Protein AF-A0A6I1ZR14-F1 (afdb_monomer_lite)

Foldseek 3Di:
DQDPVNVVVCVVPDDDDDPVCCVPVPPVVVVVVVCVVVVDDQDPVCNPDPPVVVVCVVVVVQVVPDDAQDWAWDDPLIDTQDDDDPPDPPDHAAAWFPQQAEDQDLVVQLQRLLVRLLPPSHSAYAHYAHQDDPPHGQDAPDPSLLVSQLSRLVSNLNSNVNNVRNGGGHDNQRSNHPDPNSSVSNVVSHD

Radius of gyration: 20.96 Å; chains: 1; bounding box: 53×38×51 Å

pLDDT: mean 89.04, std 10.94, range [54.59, 98.31]

Secondary structure (DSSP, 8-state):
---HHHHHHHHHHSPP--HHHIIIIIIHHHHHHHHHHTT----TT-SS---HHHHHHHHHHHHTTSPPS-EES-GGG-EE-----TT--SPPP-EES-TT-EES-HHHHHHHHHHHHT-TT-SEEPPPEE-EETTEEP-TTSHHHHHHHHHHHHHHHHHHHHTT-TTPPB-S--TT--SHHHHHHHHTTT-

Structure (mmCIF, N/CA/C/O backbone):
data_AF-A0A6I1ZR14-F1
#
_entry.id   AF-A0A6I1ZR14-F1
#
loop_
_atom_site.group_PDB
_atom_site.id
_atom_site.type_symbol
_atom_site.label_atom_id
_atom_site.label_alt_id
_atom_site.label_comp_id
_atom_site.label_asym_id
_atom_site.label_entity_id
_atom_site.label_seq_id
_atom_site.pdbx_PDB_ins_code
_atom_site.Cartn_x
_atom_site.Cartn_y
_atom_site.Cartn_z
_atom_site.occupancy
_atom_site.B_iso_or_equiv
_atom_site.auth_seq_id
_atom_site.auth_comp_id
_atom_site.auth_asym_id
_atom_site.auth_atom_id
_atom_site.pdbx_PDB_model_num
ATOM 1 N N . MET A 1 1 ? -11.755 -22.051 -5.948 1.00 65.88 1 MET A N 1
ATOM 2 C CA . MET A 1 1 ? -10.748 -21.010 -5.643 1.00 65.88 1 MET A CA 1
ATOM 3 C C . MET A 1 1 ? -9.538 -21.248 -6.536 1.00 65.88 1 MET A C 1
ATOM 5 O O . MET A 1 1 ? -9.056 -22.373 -6.575 1.00 65.88 1 MET A O 1
ATOM 9 N N . ILE A 1 2 ? -9.105 -20.252 -7.312 1.00 83.19 2 ILE A N 1
ATOM 10 C CA . ILE A 1 2 ? -7.905 -20.363 -8.157 1.00 83.19 2 ILE A CA 1
ATOM 11 C C . ILE A 1 2 ? -6.682 -20.176 -7.250 1.00 83.19 2 ILE A C 1
ATOM 13 O O . ILE A 1 2 ? -6.638 -19.216 -6.487 1.00 83.19 2 ILE A O 1
ATOM 17 N N . SER A 1 3 ? -5.719 -21.099 -7.296 1.00 91.06 3 SER A N 1
ATOM 18 C CA . SER A 1 3 ? -4.490 -21.001 -6.496 1.00 91.06 3 SER A CA 1
ATOM 19 C C . SER A 1 3 ? -3.414 -20.171 -7.205 1.00 91.06 3 SER A C 1
ATOM 21 O O . SER A 1 3 ? -3.451 -20.032 -8.428 1.00 91.06 3 SER A O 1
ATOM 23 N N . PHE A 1 4 ? -2.416 -19.684 -6.458 1.00 89.62 4 PHE A N 1
ATOM 24 C CA . PHE A 1 4 ? -1.238 -19.019 -7.031 1.00 89.62 4 PHE A CA 1
ATOM 25 C C . PHE A 1 4 ? -0.571 -19.872 -8.123 1.00 89.62 4 PHE A C 1
ATOM 27 O O . PHE A 1 4 ? -0.321 -19.383 -9.221 1.00 89.62 4 PHE A O 1
ATOM 34 N N . TRP A 1 5 ? -0.365 -21.165 -7.861 1.00 94.50 5 TRP A N 1
ATOM 35 C CA . TRP A 1 5 ? 0.264 -22.082 -8.816 1.00 94.50 5 TRP A CA 1
ATOM 36 C C . TRP A 1 5 ? -0.562 -22.262 -10.084 1.00 94.50 5 TRP A C 1
ATOM 38 O O . TRP A 1 5 ? -0.014 -22.240 -11.178 1.00 94.50 5 TRP A O 1
ATOM 48 N N . THR A 1 6 ? -1.887 -22.318 -9.953 1.00 95.19 6 THR A N 1
ATOM 49 C CA . THR A 1 6 ? -2.788 -22.355 -11.110 1.00 95.19 6 THR A CA 1
ATOM 50 C C . THR A 1 6 ? -2.670 -21.091 -11.965 1.00 95.19 6 THR A C 1
ATOM 52 O O . THR A 1 6 ? -2.763 -21.171 -13.187 1.00 95.19 6 THR A O 1
ATOM 55 N N . VAL A 1 7 ? -2.467 -19.917 -11.355 1.00 94.06 7 VAL A N 1
ATOM 56 C CA . VAL A 1 7 ? -2.213 -18.676 -12.107 1.00 94.06 7 VAL A CA 1
ATOM 57 C C . VAL A 1 7 ? -0.875 -18.758 -12.842 1.00 94.06 7 VAL A C 1
ATOM 59 O O . VAL A 1 7 ? -0.831 -18.439 -14.027 1.00 94.06 7 VAL A O 1
ATOM 62 N N . VAL A 1 8 ? 0.187 -19.231 -12.181 1.00 95.50 8 VAL A N 1
ATOM 63 C CA . VAL A 1 8 ? 1.516 -19.401 -12.798 1.00 95.50 8 VAL A CA 1
ATOM 64 C C . VAL A 1 8 ? 1.457 -20.362 -13.987 1.00 95.50 8 VAL A C 1
ATOM 66 O O . VAL A 1 8 ? 1.922 -20.018 -15.069 1.00 95.50 8 VAL A O 1
ATOM 69 N N . GLU A 1 9 ? 0.834 -21.530 -13.829 1.00 96.12 9 GLU A N 1
ATOM 70 C CA . GLU A 1 9 ? 0.663 -22.511 -14.910 1.00 96.12 9 GLU A CA 1
ATOM 71 C C . GLU A 1 9 ? -0.064 -21.906 -16.116 1.00 96.12 9 GLU A C 1
ATOM 73 O O . GLU A 1 9 ? 0.386 -22.040 -17.253 1.00 96.12 9 GLU A O 1
ATOM 78 N N . ARG A 1 10 ? -1.164 -21.183 -15.874 1.00 95.31 10 ARG A N 1
ATOM 79 C CA . ARG A 1 10 ? -1.927 -20.516 -16.938 1.00 95.31 10 ARG A CA 1
ATOM 80 C C . ARG A 1 10 ? -1.141 -19.399 -17.612 1.00 95.31 10 ARG A C 1
ATOM 82 O O . ARG A 1 10 ? -1.280 -19.227 -18.815 1.00 95.31 10 ARG A O 1
ATOM 89 N N . ALA A 1 11 ? -0.330 -18.654 -16.864 1.00 93.38 11 ALA A N 1
ATOM 90 C CA . ALA A 1 11 ? 0.523 -17.612 -17.426 1.00 93.38 11 ALA A CA 1
ATOM 91 C C . ALA A 1 11 ? 1.620 -18.200 -18.331 1.00 93.38 11 ALA A C 1
ATOM 93 O O . ALA A 1 11 ? 1.958 -17.597 -19.344 1.00 93.38 11 ALA A O 1
ATOM 94 N N . LEU A 1 12 ? 2.142 -19.385 -17.997 1.00 94.88 12 LEU A N 1
ATOM 95 C CA . LEU A 1 12 ? 3.182 -20.062 -18.779 1.00 94.88 12 LEU A CA 1
ATOM 96 C C . LEU A 1 12 ? 2.650 -20.765 -20.037 1.00 94.88 12 LEU A C 1
ATOM 98 O O . LEU A 1 12 ? 3.368 -20.845 -21.029 1.00 94.88 12 LEU A O 1
ATOM 102 N N . ALA A 1 13 ? 1.422 -21.291 -20.000 1.00 96.00 13 ALA A N 1
ATOM 103 C CA . ALA A 1 13 ? 0.816 -22.039 -21.111 1.00 96.00 13 ALA A CA 1
ATOM 104 C C . ALA A 1 13 ? -0.238 -21.243 -21.906 1.00 96.00 13 ALA A C 1
ATOM 106 O O . ALA A 1 13 ? -0.819 -21.762 -22.861 1.00 96.00 13 ALA A O 1
ATOM 107 N N . GLY A 1 14 ? -0.529 -20.010 -21.490 1.00 92.69 14 GLY A N 1
ATOM 108 C CA . GLY A 1 14 ? -1.551 -19.169 -22.099 1.00 92.69 14 GLY A CA 1
ATOM 109 C C . GLY A 1 14 ? -1.174 -18.670 -23.499 1.00 92.69 14 GLY A C 1
ATOM 110 O O . GLY A 1 14 ? -0.005 -18.713 -23.890 1.00 92.69 14 GLY A O 1
ATOM 111 N N . PRO A 1 15 ? -2.154 -18.166 -24.269 1.00 93.94 15 PRO A N 1
ATOM 112 C CA . PRO A 1 15 ? -1.882 -17.521 -25.546 1.00 93.94 15 PRO A CA 1
ATOM 113 C C . PRO A 1 15 ? -0.914 -16.348 -25.369 1.00 93.94 15 PRO A C 1
ATOM 115 O O . PRO A 1 15 ? -1.120 -15.492 -24.507 1.00 93.94 15 PRO A O 1
ATOM 118 N N . ILE A 1 16 ? 0.123 -16.296 -26.205 1.00 93.56 16 ILE A N 1
ATOM 119 C CA . ILE A 1 16 ? 1.049 -15.163 -26.232 1.00 93.56 16 ILE A CA 1
ATOM 120 C C . ILE A 1 16 ? 0.295 -13.943 -26.764 1.00 93.56 16 ILE A C 1
ATOM 122 O O . ILE A 1 16 ? -0.330 -14.005 -27.822 1.00 93.56 16 ILE A O 1
ATOM 126 N N . CYS A 1 17 ? 0.372 -12.839 -26.031 1.00 92.94 17 CYS A N 1
ATOM 127 C CA . CYS A 1 17 ? -0.243 -11.569 -26.384 1.00 92.94 17 CYS A CA 1
ATOM 128 C C . CYS A 1 17 ? 0.702 -10.443 -25.962 1.00 92.94 17 CYS A C 1
ATOM 130 O O . CYS A 1 17 ? 1.283 -10.510 -24.875 1.00 92.94 17 CYS A O 1
ATOM 132 N N . THR A 1 18 ? 0.892 -9.431 -26.809 1.00 95.31 18 THR A N 1
ATOM 133 C CA . THR A 1 18 ? 1.631 -8.235 -26.389 1.00 95.31 18 THR A CA 1
ATOM 134 C C . THR A 1 18 ? 0.744 -7.369 -25.497 1.00 95.31 18 THR A C 1
ATOM 136 O O . THR A 1 18 ? -0.479 -7.456 -25.558 1.00 95.31 18 THR A O 1
ATOM 139 N N . GLU A 1 19 ? 1.343 -6.511 -24.671 1.00 92.88 19 GLU A N 1
ATOM 140 C CA . GLU A 1 19 ? 0.585 -5.570 -23.834 1.00 92.88 19 GLU A CA 1
ATOM 141 C C . GLU A 1 19 ? -0.356 -4.699 -24.678 1.00 92.88 19 GLU A C 1
ATOM 143 O O . GLU A 1 19 ? -1.540 -4.580 -24.374 1.00 92.88 19 GLU A O 1
ATOM 148 N N . ARG A 1 20 ? 0.140 -4.185 -25.810 1.00 94.56 20 ARG A N 1
ATOM 149 C CA . ARG A 1 20 ? -0.646 -3.373 -26.742 1.00 94.56 20 ARG A CA 1
ATOM 150 C C . ARG A 1 20 ? -1.834 -4.139 -27.327 1.00 94.56 20 ARG A C 1
ATOM 152 O O . ARG A 1 20 ? -2.932 -3.589 -27.369 1.00 94.56 20 ARG A O 1
ATOM 159 N N . ASP A 1 21 ? -1.619 -5.368 -27.793 1.00 94.31 21 ASP A N 1
ATOM 160 C CA . ASP A 1 21 ? -2.692 -6.176 -28.391 1.00 94.31 21 ASP A CA 1
ATOM 161 C C . ASP A 1 21 ? -3.716 -6.567 -27.318 1.00 94.31 21 ASP A C 1
ATOM 163 O O . ASP A 1 21 ? -4.926 -6.522 -27.543 1.00 94.31 21 ASP A O 1
ATOM 167 N N . PHE A 1 22 ? -3.248 -6.872 -26.103 1.00 93.25 22 PHE A N 1
ATOM 168 C CA . PHE A 1 22 ? -4.129 -7.132 -24.974 1.00 93.25 22 PHE A CA 1
ATOM 169 C C . PHE A 1 22 ? -5.011 -5.920 -24.682 1.00 93.25 22 PHE A C 1
ATOM 171 O O . PHE A 1 22 ? -6.224 -6.069 -24.561 1.00 93.25 22 PHE A O 1
ATOM 178 N N . GLU A 1 23 ? -4.440 -4.722 -24.603 1.00 90.94 23 GLU A N 1
ATOM 179 C CA . GLU A 1 23 ? -5.200 -3.504 -24.341 1.00 90.94 23 GLU A CA 1
ATOM 180 C C . GLU A 1 23 ? -6.202 -3.196 -25.457 1.00 90.94 23 GLU A C 1
ATOM 182 O O . GLU A 1 23 ? -7.393 -3.014 -25.191 1.00 90.94 23 GLU A O 1
ATOM 187 N N . LEU A 1 24 ? -5.732 -3.134 -26.703 1.00 94.38 24 LEU A N 1
ATOM 188 C CA . LEU A 1 24 ? -6.512 -2.606 -27.821 1.00 94.38 24 LEU A CA 1
ATOM 189 C C . LEU A 1 24 ? -7.492 -3.616 -28.414 1.00 94.38 24 LEU A C 1
ATOM 191 O O . LEU A 1 24 ? -8.598 -3.217 -28.784 1.00 94.38 24 LEU A O 1
ATOM 195 N N . ASP A 1 25 ? -7.121 -4.895 -28.473 1.00 93.44 25 ASP A N 1
ATOM 196 C CA . ASP A 1 25 ? -7.894 -5.912 -29.192 1.00 93.44 25 ASP A CA 1
ATOM 197 C C . ASP A 1 25 ? -8.702 -6.809 -28.249 1.00 93.44 25 ASP A C 1
ATOM 199 O O . ASP A 1 25 ? -9.754 -7.329 -28.632 1.00 93.44 25 ASP A O 1
ATOM 203 N N . ILE A 1 26 ? -8.257 -6.965 -26.996 1.00 90.88 26 ILE A N 1
ATOM 204 C CA . ILE A 1 26 ? -8.925 -7.824 -26.010 1.00 90.88 26 ILE A CA 1
ATOM 205 C C . ILE A 1 26 ? -9.669 -6.984 -24.969 1.00 90.88 26 ILE A C 1
ATOM 207 O O . ILE A 1 26 ? -10.891 -7.081 -24.850 1.00 90.88 26 ILE A O 1
ATOM 211 N N . PHE A 1 27 ? -8.960 -6.161 -24.202 1.00 89.81 27 PHE A N 1
ATOM 212 C CA . PHE A 1 27 ? -9.500 -5.472 -23.036 1.00 89.81 27 PHE A CA 1
ATOM 213 C C . PHE A 1 27 ? -10.494 -4.374 -23.423 1.00 89.81 27 PHE A C 1
ATOM 215 O O . PHE A 1 27 ? -11.656 -4.445 -23.023 1.00 89.81 27 PHE A O 1
ATOM 222 N N . VAL A 1 28 ? -10.086 -3.392 -24.237 1.00 91.44 28 VAL A N 1
ATOM 223 C CA . VAL A 1 28 ? -10.940 -2.255 -24.623 1.00 91.44 28 VAL A CA 1
ATOM 224 C C . VAL A 1 28 ? -12.223 -2.702 -25.340 1.00 91.44 28 VAL A C 1
ATOM 226 O O . VAL A 1 28 ? -13.297 -2.217 -24.966 1.00 91.44 28 VAL A O 1
ATOM 229 N N . PRO A 1 29 ? -12.200 -3.623 -26.324 1.00 93.38 29 PRO A N 1
ATOM 230 C CA . PRO A 1 29 ? -13.418 -4.061 -26.999 1.00 93.38 29 PRO A CA 1
ATOM 231 C C . PRO A 1 29 ? -14.353 -4.836 -26.071 1.00 93.38 29 PRO A C 1
ATOM 233 O O . PRO A 1 29 ? -15.564 -4.623 -26.120 1.00 93.38 29 PRO A O 1
ATOM 236 N N . ASN A 1 30 ? -13.820 -5.698 -25.198 1.00 87.94 30 ASN A N 1
ATOM 237 C CA . ASN A 1 30 ? -14.638 -6.419 -24.223 1.00 87.94 30 ASN A CA 1
ATOM 238 C C . ASN A 1 30 ? -15.236 -5.471 -23.177 1.00 87.94 30 ASN A C 1
ATOM 240 O O . ASN A 1 30 ? -16.417 -5.599 -22.858 1.00 87.94 30 ASN A O 1
ATOM 244 N N . LEU A 1 31 ? -14.474 -4.477 -22.714 1.00 82.62 31 LEU A N 1
ATOM 245 C CA . LEU A 1 31 ? -14.972 -3.436 -21.819 1.00 82.62 31 LEU A CA 1
ATOM 246 C C . LEU A 1 31 ? -16.103 -2.636 -22.477 1.00 82.62 31 LEU A C 1
ATOM 248 O O . LEU A 1 31 ? -17.161 -2.488 -21.874 1.00 82.62 31 LEU A O 1
ATOM 252 N N . ARG A 1 32 ? -15.936 -2.188 -23.731 1.00 87.06 32 ARG A N 1
ATOM 253 C CA . ARG A 1 32 ? -16.991 -1.484 -24.488 1.00 87.06 32 ARG A CA 1
ATOM 254 C C . ARG A 1 32 ? -18.248 -2.336 -24.652 1.00 87.06 32 ARG A C 1
ATOM 256 O O . ARG A 1 32 ? -19.340 -1.840 -24.397 1.00 87.06 32 ARG A O 1
ATOM 263 N N . LYS A 1 33 ? -18.097 -3.620 -25.000 1.00 86.19 33 LYS A N 1
ATOM 264 C CA . LYS A 1 33 ? -19.220 -4.570 -25.082 1.00 86.19 33 LYS A CA 1
ATOM 265 C C . LYS A 1 33 ? -19.938 -4.718 -23.742 1.00 86.19 33 LYS A C 1
ATOM 267 O O . LYS A 1 33 ? -21.159 -4.795 -23.731 1.00 86.19 33 LYS A O 1
ATOM 272 N N . MET A 1 34 ? -19.213 -4.766 -22.621 1.00 77.12 34 MET A N 1
ATOM 273 C CA . MET A 1 34 ? -19.824 -4.821 -21.287 1.00 77.12 34 MET A CA 1
ATOM 274 C C . MET A 1 34 ? -20.550 -3.518 -20.941 1.00 77.12 34 MET A C 1
ATOM 276 O O . MET A 1 34 ? -21.692 -3.574 -20.495 1.00 77.12 34 MET A O 1
ATOM 280 N N . VAL A 1 35 ? -19.935 -2.360 -21.199 1.00 78.31 35 VAL A N 1
ATOM 281 C CA . VAL A 1 35 ? -20.549 -1.038 -20.987 1.00 78.31 35 VAL A CA 1
ATOM 282 C C . VAL A 1 35 ? -21.847 -0.899 -21.783 1.00 78.31 35 VAL A C 1
ATOM 284 O O . VAL A 1 35 ? -22.857 -0.493 -21.218 1.00 78.31 35 VAL A O 1
ATOM 287 N N . GLU A 1 36 ? -21.853 -1.290 -23.061 1.00 84.38 36 GLU A N 1
ATOM 288 C CA . GLU A 1 36 ? -23.048 -1.262 -23.911 1.00 84.38 36 GLU A CA 1
ATOM 289 C C . GLU A 1 36 ? -24.105 -2.272 -23.448 1.00 84.38 36 GLU A C 1
ATOM 291 O O . GLU A 1 36 ? -25.256 -1.897 -23.236 1.00 84.38 36 GLU A O 1
ATOM 296 N N . LYS A 1 37 ? -23.711 -3.535 -23.217 1.00 78.94 37 LYS A N 1
ATOM 297 C CA . LYS A 1 37 ? -24.610 -4.614 -22.773 1.00 78.94 37 LYS A CA 1
ATOM 298 C C . LYS A 1 37 ? -25.359 -4.256 -21.488 1.00 78.94 37 LYS A C 1
ATOM 300 O O . LYS A 1 37 ? -26.528 -4.605 -21.361 1.00 78.94 37 LYS A O 1
ATOM 305 N N . TYR A 1 38 ? -24.685 -3.610 -20.538 1.00 73.50 38 TYR A N 1
ATOM 306 C CA . TYR A 1 38 ? -25.270 -3.222 -19.253 1.00 73.50 38 TYR A CA 1
ATOM 307 C C . TYR A 1 38 ? -25.740 -1.761 -19.213 1.00 73.50 38 TYR A C 1
ATOM 309 O O . TYR A 1 38 ? -26.164 -1.299 -18.159 1.00 73.50 38 TYR A O 1
ATOM 317 N N . GLY A 1 39 ? -25.670 -1.026 -20.330 1.00 77.94 39 GLY A N 1
ATOM 318 C CA . GLY A 1 39 ? -26.134 0.360 -20.416 1.00 77.94 39 GLY A CA 1
ATOM 319 C C . GLY A 1 39 ? -25.419 1.338 -19.474 1.00 77.94 39 GLY A C 1
ATOM 320 O O . GLY A 1 39 ? -26.010 2.349 -19.101 1.00 77.94 39 GLY A O 1
ATOM 321 N N . ILE A 1 40 ? -24.169 1.058 -19.084 1.00 74.38 40 ILE A N 1
ATOM 322 C CA . ILE A 1 40 ? -23.427 1.842 -18.084 1.00 74.38 40 ILE A CA 1
ATOM 323 C C . ILE A 1 40 ? -23.129 3.238 -18.648 1.00 74.38 40 ILE A C 1
ATOM 325 O O . ILE A 1 40 ? -22.424 3.380 -19.649 1.00 74.38 40 ILE A O 1
ATOM 329 N N . LYS A 1 41 ? -23.636 4.285 -17.989 1.00 80.50 41 LYS A N 1
ATOM 330 C CA . LYS A 1 41 ? -23.378 5.690 -18.333 1.00 80.50 41 LYS A CA 1
ATOM 331 C C . LYS A 1 41 ? -22.994 6.467 -17.082 1.00 80.50 41 LYS A C 1
ATOM 333 O O . LYS A 1 41 ? -23.673 6.376 -16.067 1.00 80.50 41 LYS A O 1
ATOM 338 N N . TYR A 1 42 ? -21.911 7.233 -17.171 1.00 78.88 42 TYR A N 1
ATOM 339 C CA . TYR A 1 42 ? -21.525 8.144 -16.100 1.00 78.88 42 TYR A CA 1
ATOM 340 C C . TYR A 1 42 ? -22.448 9.365 -16.097 1.00 78.88 42 TYR A C 1
ATOM 342 O O . TYR A 1 42 ? -22.560 10.051 -17.115 1.00 78.88 42 TYR A O 1
ATOM 350 N N . ASP A 1 43 ? -23.079 9.630 -14.956 1.00 82.44 43 ASP A N 1
ATOM 351 C CA . ASP A 1 43 ? -23.839 10.849 -14.704 1.00 82.44 43 ASP A CA 1
ATOM 352 C C . ASP A 1 43 ? -23.036 11.763 -13.758 1.00 82.44 43 ASP A C 1
ATOM 354 O O . ASP A 1 43 ? -22.902 11.456 -12.572 1.00 82.44 43 ASP A O 1
ATOM 358 N N . PRO A 1 44 ? -22.489 12.892 -14.240 1.00 82.56 44 PRO A N 1
ATOM 359 C CA . PRO A 1 44 ? -21.737 13.816 -13.396 1.00 82.56 44 PRO A CA 1
ATOM 360 C C . PRO A 1 44 ? -22.603 14.521 -12.341 1.00 82.56 44 PRO A C 1
ATOM 362 O O . PRO A 1 44 ? -22.050 15.049 -11.377 1.00 82.56 44 PRO A O 1
ATOM 365 N N . GLN A 1 45 ? -23.932 14.548 -12.500 1.00 86.44 45 GLN A N 1
ATOM 366 C CA . GLN A 1 45 ? -24.849 15.078 -11.484 1.00 86.44 45 GLN A CA 1
ATOM 367 C C . GLN A 1 45 ? -25.138 14.054 -10.382 1.00 86.44 45 GLN A C 1
ATOM 369 O O . GLN A 1 45 ? -25.525 14.442 -9.282 1.00 86.44 45 GLN A O 1
ATOM 374 N N . ASN A 1 46 ? -24.896 12.769 -10.656 1.00 79.69 46 ASN A N 1
ATOM 375 C CA . ASN A 1 46 ? -25.069 11.673 -9.714 1.00 79.69 46 ASN A CA 1
ATOM 376 C C . ASN A 1 46 ? -23.812 10.779 -9.653 1.00 79.69 46 ASN A C 1
ATOM 378 O O . ASN A 1 46 ? -23.822 9.641 -10.130 1.00 79.69 46 ASN A O 1
ATOM 382 N N . PRO A 1 47 ? -22.700 11.275 -9.074 1.00 75.12 47 PRO A N 1
ATOM 383 C CA . PRO A 1 47 ? -21.424 10.558 -9.059 1.00 75.12 47 PRO A CA 1
ATOM 384 C C . PRO A 1 47 ? -21.445 9.266 -8.225 1.00 75.12 47 PRO A C 1
ATOM 386 O O . PRO A 1 47 ? -20.542 8.444 -8.372 1.00 75.12 47 PRO A O 1
ATOM 389 N N . VAL A 1 48 ? -22.454 9.085 -7.366 1.00 71.19 48 VAL A N 1
ATOM 390 C CA . VAL A 1 48 ? -22.710 7.855 -6.604 1.00 71.19 48 VAL A CA 1
ATOM 391 C C . VAL A 1 48 ? -24.123 7.373 -6.960 1.00 71.19 48 VAL A C 1
ATOM 393 O O . VAL A 1 48 ? -25.075 7.750 -6.279 1.00 71.19 48 VAL A O 1
ATOM 396 N N . PRO A 1 49 ? -24.286 6.586 -8.043 1.00 68.19 49 PRO A N 1
ATOM 397 C CA . PRO A 1 49 ? -25.600 6.148 -8.498 1.00 68.19 49 PRO A CA 1
ATOM 398 C C . PRO A 1 49 ? -26.314 5.302 -7.439 1.00 68.19 49 PRO A C 1
ATOM 400 O O . PRO A 1 49 ? -25.732 4.361 -6.907 1.00 68.19 49 PRO A O 1
ATOM 403 N N . SER A 1 50 ? -27.585 5.606 -7.182 1.00 68.75 50 SER A N 1
ATOM 404 C CA . SER A 1 50 ? -28.492 4.849 -6.308 1.00 68.75 50 SER A CA 1
ATOM 405 C C . SER A 1 50 ? -29.346 3.846 -7.106 1.00 68.75 50 SER A C 1
ATOM 407 O O . SER A 1 50 ? -30.540 3.709 -6.854 1.00 68.75 50 SER A O 1
ATOM 409 N N . ASP A 1 51 ? -28.779 3.254 -8.162 1.00 71.31 51 ASP A N 1
ATOM 410 C CA . ASP A 1 51 ? -29.446 2.218 -8.965 1.00 71.31 51 ASP A CA 1
ATOM 411 C C . ASP A 1 51 ? -29.159 0.854 -8.329 1.00 71.31 51 ASP A C 1
ATOM 413 O O . ASP A 1 51 ? -28.099 0.256 -8.556 1.00 71.31 51 ASP A O 1
ATOM 417 N N . ASP A 1 52 ? -30.094 0.411 -7.489 1.00 68.62 52 ASP A N 1
ATOM 418 C CA . ASP A 1 52 ? -29.969 -0.788 -6.658 1.00 68.62 52 ASP A CA 1
ATOM 419 C C . ASP A 1 52 ? -29.710 -2.052 -7.500 1.00 68.62 52 ASP A C 1
ATOM 421 O O . ASP A 1 52 ? -28.858 -2.863 -7.144 1.00 68.62 52 ASP A O 1
ATOM 425 N N . ASP A 1 53 ? -30.310 -2.175 -8.691 1.00 70.88 53 ASP A N 1
ATOM 426 C CA . ASP A 1 53 ? -30.137 -3.345 -9.565 1.00 70.88 53 ASP A CA 1
ATOM 427 C C . ASP A 1 53 ? -28.709 -3.450 -10.141 1.00 70.88 53 ASP A C 1
ATOM 429 O O . ASP A 1 53 ? -28.191 -4.548 -10.386 1.00 70.88 53 ASP A O 1
ATOM 433 N N . LEU A 1 54 ? -28.057 -2.316 -10.427 1.00 65.06 54 LEU A N 1
ATOM 434 C CA . LEU A 1 54 ? -26.664 -2.284 -10.887 1.00 65.06 54 LEU A CA 1
ATOM 435 C C . LEU A 1 54 ? -25.693 -2.508 -9.723 1.00 65.06 54 LEU A C 1
ATOM 437 O O . LEU A 1 54 ? -24.707 -3.235 -9.887 1.00 65.06 54 LEU A O 1
ATOM 441 N N . ALA A 1 55 ? -25.980 -1.901 -8.571 1.00 66.88 55 ALA A N 1
ATOM 442 C CA . ALA A 1 55 ? -25.196 -2.062 -7.356 1.00 66.88 55 ALA A CA 1
ATOM 443 C C . ALA A 1 55 ? -25.191 -3.526 -6.897 1.00 66.88 55 ALA A C 1
ATOM 445 O O . ALA A 1 55 ? -24.111 -4.075 -6.684 1.00 66.88 55 ALA A O 1
ATOM 446 N N . ASP A 1 56 ? -26.352 -4.185 -6.870 1.00 68.94 56 ASP A N 1
ATOM 447 C CA . ASP A 1 56 ? -26.504 -5.574 -6.436 1.00 68.94 56 ASP A CA 1
ATOM 448 C C . ASP A 1 56 ? -25.721 -6.548 -7.323 1.00 68.94 56 ASP A C 1
ATOM 450 O O . ASP A 1 56 ? -24.969 -7.377 -6.815 1.00 68.94 56 ASP A O 1
ATOM 454 N N . ARG A 1 57 ? -25.772 -6.401 -8.656 1.00 65.69 57 ARG A N 1
ATOM 455 C CA . ARG A 1 57 ? -25.007 -7.277 -9.570 1.00 65.69 57 ARG A CA 1
ATOM 456 C C . ARG A 1 57 ? -23.491 -7.130 -9.425 1.00 65.69 57 ARG A C 1
ATOM 458 O O . ARG A 1 57 ? -22.761 -8.114 -9.548 1.00 65.69 57 ARG A O 1
ATOM 465 N N . VAL A 1 58 ? -23.000 -5.909 -9.209 1.00 64.69 58 VAL A N 1
ATOM 466 C CA . VAL A 1 58 ? -21.566 -5.651 -8.984 1.00 64.69 58 VAL A CA 1
ATOM 467 C C . VAL A 1 58 ? -21.145 -6.146 -7.596 1.00 64.69 58 VAL A C 1
ATOM 469 O O . VAL A 1 58 ? -20.046 -6.677 -7.423 1.00 64.69 58 VAL A O 1
ATOM 472 N N . TRP A 1 59 ? -22.033 -6.005 -6.617 1.00 65.75 59 TRP A N 1
ATOM 473 C CA . TRP A 1 59 ? -21.820 -6.349 -5.221 1.00 65.75 59 TRP A CA 1
ATOM 474 C C . TRP A 1 59 ? -21.852 -7.855 -4.949 1.00 65.75 59 TRP A C 1
ATOM 476 O O . TRP A 1 59 ? -20.938 -8.352 -4.295 1.00 65.75 59 TRP A O 1
ATOM 486 N N . GLU A 1 60 ? -22.821 -8.604 -5.482 1.00 62.62 60 GLU A N 1
ATOM 487 C CA . GLU A 1 60 ? -22.893 -10.068 -5.349 1.00 62.62 60 GLU A CA 1
ATOM 488 C C . GLU A 1 60 ? -21.623 -10.741 -5.891 1.00 62.62 60 GLU A C 1
ATOM 490 O O . GLU A 1 60 ? -21.022 -11.579 -5.213 1.00 62.62 60 GLU A O 1
ATOM 495 N N . ALA A 1 61 ? -21.135 -10.287 -7.051 1.00 57.44 61 ALA A N 1
ATOM 496 C CA . ALA A 1 61 ? -19.887 -10.766 -7.646 1.00 57.44 61 ALA A CA 1
ATOM 497 C C . ALA A 1 61 ? -18.652 -10.487 -6.761 1.00 57.44 61 ALA A C 1
ATOM 499 O O . ALA A 1 61 ? -17.714 -11.289 -6.709 1.00 57.44 61 ALA A O 1
ATOM 500 N N . GLY A 1 62 ? -18.642 -9.358 -6.043 1.00 57.00 62 GLY A N 1
ATOM 501 C CA . GLY A 1 62 ? -17.578 -9.002 -5.101 1.00 57.00 62 GLY A CA 1
ATOM 502 C C . GLY A 1 62 ? -17.676 -9.732 -3.755 1.00 57.00 62 GLY A C 1
ATOM 503 O O . GLY A 1 62 ? -16.658 -10.124 -3.184 1.00 57.00 62 GLY A O 1
ATOM 504 N N . MET A 1 63 ? -18.891 -9.952 -3.248 1.00 57.88 63 MET A N 1
ATOM 505 C CA . MET A 1 63 ? -19.155 -10.561 -1.941 1.00 57.88 63 MET A CA 1
ATOM 506 C C . MET A 1 63 ? -18.908 -12.068 -1.905 1.00 57.88 63 MET A C 1
ATOM 508 O O . MET A 1 63 ? -18.438 -12.567 -0.884 1.00 57.88 63 MET A O 1
ATOM 512 N N . GLU A 1 64 ? -19.183 -12.794 -2.991 1.00 56.31 64 GLU A N 1
ATOM 513 C CA . GLU A 1 64 ? -18.944 -14.245 -3.050 1.00 56.31 64 GLU A CA 1
ATOM 514 C C . GLU A 1 64 ? -17.453 -14.594 -2.863 1.00 56.31 64 GLU A C 1
ATOM 516 O O . GLU A 1 64 ? -17.104 -15.681 -2.400 1.00 56.31 64 GLU A O 1
ATOM 521 N N . SER A 1 65 ? -16.554 -13.654 -3.175 1.00 54.59 65 SER A N 1
ATOM 522 C CA . SER A 1 65 ? -15.104 -13.876 -3.178 1.00 54.59 65 SER A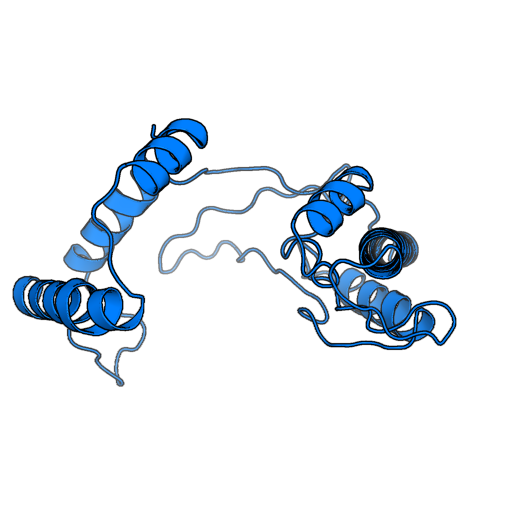 CA 1
ATOM 523 C C . SER A 1 65 ? -14.312 -13.034 -2.164 1.00 54.59 65 SER A C 1
ATOM 525 O O . SER A 1 65 ? -13.137 -13.325 -1.918 1.00 54.59 65 SER A O 1
ATOM 527 N N . GLY A 1 66 ? -14.925 -12.013 -1.554 1.00 58.62 66 GLY A N 1
ATOM 528 C CA . GLY A 1 66 ? -14.244 -11.041 -0.698 1.00 58.62 66 GLY A CA 1
ATOM 529 C C . GLY A 1 66 ? -14.049 -11.503 0.758 1.00 58.62 66 GLY A C 1
ATOM 530 O O . GLY A 1 66 ? -14.987 -11.989 1.388 1.00 58.62 66 GLY A O 1
ATOM 531 N N . PRO A 1 67 ? -12.861 -11.319 1.367 1.00 61.41 67 PRO A N 1
ATOM 532 C CA . PRO A 1 67 ? -12.671 -11.585 2.791 1.00 61.41 67 PRO A CA 1
ATOM 533 C C . PRO A 1 67 ? -13.448 -10.569 3.650 1.00 61.41 67 PRO A C 1
ATOM 535 O O . PRO A 1 67 ? -13.158 -9.377 3.619 1.00 61.41 67 PRO A O 1
ATOM 538 N N . CYS A 1 68 ? -14.403 -11.030 4.464 1.00 60.09 68 CYS A N 1
ATOM 539 C CA . CYS A 1 68 ? -15.155 -10.179 5.399 1.00 60.09 68 CYS A CA 1
ATOM 540 C C . CYS A 1 68 ? -14.635 -10.283 6.844 1.00 60.09 68 CYS A C 1
ATOM 542 O O . CYS A 1 68 ? -14.217 -11.354 7.286 1.00 60.09 68 CYS A O 1
ATOM 544 N N . GLY A 1 69 ? -14.706 -9.177 7.596 1.00 66.44 69 GLY A N 1
ATOM 545 C CA . GLY A 1 69 ? -14.536 -9.168 9.058 1.00 66.44 69 GLY A CA 1
ATOM 546 C C . GLY A 1 69 ? -13.130 -9.509 9.557 1.00 66.44 69 GLY A C 1
ATOM 547 O O . GLY A 1 69 ? -12.977 -10.042 10.656 1.00 66.44 69 GLY A O 1
ATOM 548 N N . ARG A 1 70 ? -12.092 -9.246 8.756 1.00 80.38 70 ARG A N 1
ATOM 549 C CA . ARG A 1 70 ? -10.707 -9.494 9.169 1.00 80.38 70 ARG A CA 1
ATOM 550 C C . ARG A 1 70 ? -10.268 -8.463 10.208 1.00 80.38 70 ARG A C 1
ATOM 552 O O . ARG A 1 70 ? -10.541 -7.269 10.073 1.00 80.38 70 ARG A O 1
ATOM 559 N N . VAL A 1 71 ? -9.596 -8.955 11.245 1.00 89.81 71 VAL A N 1
ATOM 560 C CA . VAL A 1 71 ? -8.908 -8.128 12.237 1.00 89.81 71 VAL A CA 1
ATOM 561 C C . VAL A 1 71 ? -7.554 -7.747 11.659 1.00 89.81 71 VAL A C 1
ATOM 563 O O . VAL A 1 71 ? -6.800 -8.618 11.230 1.00 89.81 71 VAL A O 1
ATOM 566 N N . PHE A 1 72 ? -7.262 -6.455 11.660 1.00 92.19 72 PHE A N 1
ATOM 567 C CA . PHE A 1 72 ? -5.965 -5.903 11.306 1.00 92.19 72 PHE A CA 1
ATOM 568 C C . PHE A 1 72 ? -5.324 -5.284 12.544 1.00 92.19 72 PHE A C 1
ATOM 570 O O . PHE A 1 72 ? -6.015 -4.698 13.378 1.00 92.19 72 PHE A O 1
ATOM 577 N N . GLY A 1 73 ? -4.001 -5.388 12.636 1.00 93.19 73 GLY A N 1
ATOM 578 C CA . GLY A 1 73 ? -3.228 -4.889 13.768 1.00 93.19 73 GLY A CA 1
ATOM 579 C C . GLY A 1 73 ? -3.224 -5.844 14.958 1.00 93.19 73 GLY A C 1
ATOM 580 O O . GLY A 1 73 ? -3.764 -6.948 14.910 1.00 93.19 73 GLY A O 1
ATOM 581 N N . GLU A 1 74 ? -2.596 -5.400 16.039 1.00 94.50 74 GLU A N 1
ATOM 582 C CA . GLU A 1 74 ? -2.300 -6.216 17.212 1.00 94.50 74 GLU A CA 1
ATOM 583 C C . GLU A 1 74 ? -2.612 -5.482 18.519 1.00 94.50 74 GLU A C 1
ATOM 585 O O . GLU A 1 74 ? -2.588 -4.250 18.612 1.00 94.50 74 GLU A O 1
ATOM 590 N N . GLY A 1 75 ? -2.885 -6.257 19.571 1.00 95.31 75 GLY A N 1
ATOM 591 C CA . GLY A 1 75 ? -3.109 -5.733 20.916 1.00 95.31 75 GLY A CA 1
ATOM 592 C C . GLY A 1 75 ? -4.207 -4.667 20.961 1.00 95.31 75 GLY A C 1
ATOM 593 O O . GLY A 1 75 ? -5.282 -4.831 20.388 1.00 95.31 75 GLY A O 1
ATOM 594 N N . LYS A 1 76 ? -3.936 -3.552 21.648 1.00 94.81 76 LYS A N 1
ATOM 595 C CA . LYS A 1 76 ? -4.899 -2.445 21.799 1.00 94.81 76 LYS A CA 1
ATOM 596 C C . LYS A 1 76 ? -5.222 -1.716 20.487 1.00 94.81 76 LYS A C 1
ATOM 598 O O . LYS A 1 76 ? -6.241 -1.025 20.406 1.00 94.81 76 LYS A O 1
ATOM 603 N N . ASP A 1 77 ? -4.350 -1.856 19.491 1.00 96.25 77 ASP A N 1
ATOM 604 C CA . ASP A 1 77 ? -4.450 -1.191 18.195 1.00 96.25 77 ASP A CA 1
ATOM 605 C C . ASP A 1 77 ? -5.181 -2.062 17.157 1.00 96.25 77 ASP A C 1
ATOM 607 O O . ASP A 1 77 ? -5.508 -1.571 16.081 1.00 96.25 77 ASP A O 1
ATOM 611 N N . ALA A 1 78 ? -5.489 -3.324 17.486 1.00 94.69 78 ALA A N 1
ATOM 612 C CA . ALA A 1 78 ? -6.235 -4.220 16.613 1.00 94.69 78 ALA A CA 1
ATOM 613 C C . ALA A 1 78 ? -7.671 -3.724 16.377 1.00 94.69 78 ALA A C 1
ATOM 615 O O . ALA A 1 78 ? -8.377 -3.328 17.315 1.00 94.69 78 ALA A O 1
ATOM 616 N N . ARG A 1 79 ? -8.123 -3.761 15.122 1.00 91.31 79 ARG A N 1
ATOM 617 C CA . ARG A 1 79 ? -9.461 -3.323 14.699 1.00 91.31 79 ARG A CA 1
ATOM 618 C C . ARG A 1 79 ? -10.011 -4.233 13.605 1.00 91.31 79 ARG A C 1
ATOM 620 O O . ARG A 1 79 ? -9.268 -4.761 12.784 1.00 91.31 79 ARG A O 1
ATOM 627 N N . VAL A 1 80 ? -11.328 -4.417 13.596 1.00 90.31 80 VAL A N 1
ATOM 628 C CA . VAL A 1 80 ? -12.032 -5.114 12.512 1.00 90.31 80 VAL A CA 1
ATOM 629 C C . VAL A 1 80 ? -12.287 -4.110 11.399 1.00 90.31 80 VAL A C 1
ATOM 631 O O . VAL A 1 80 ? -12.857 -3.054 11.663 1.00 90.31 80 VAL A O 1
ATOM 634 N N . MET A 1 81 ? -11.905 -4.438 10.166 1.00 88.56 81 MET A N 1
ATOM 635 C CA . MET A 1 81 ? -12.313 -3.632 9.015 1.00 88.56 81 MET A CA 1
ATOM 636 C C . MET A 1 81 ? -13.831 -3.794 8.811 1.00 88.56 81 MET A C 1
ATOM 638 O O . MET 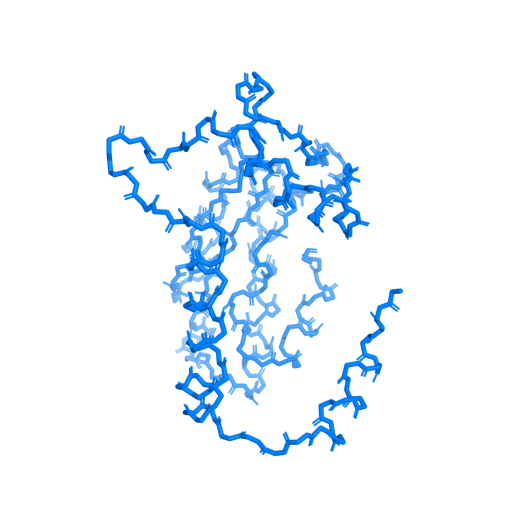A 1 81 ? -14.280 -4.918 8.548 1.00 88.56 81 MET A O 1
ATOM 642 N N . PRO A 1 82 ? -14.636 -2.725 8.975 1.00 85.38 82 PRO A N 1
ATOM 643 C CA . PRO A 1 82 ? -16.084 -2.848 8.959 1.00 85.38 82 PRO A CA 1
ATOM 644 C C . PRO A 1 82 ? -16.581 -3.129 7.542 1.00 85.38 82 PRO A C 1
ATOM 646 O O . PRO A 1 82 ? -16.126 -2.525 6.568 1.00 85.38 82 PRO A O 1
ATOM 649 N N . LYS A 1 83 ? -17.568 -4.020 7.433 1.00 81.94 83 LYS A N 1
ATOM 650 C CA . LYS A 1 83 ? -18.433 -4.061 6.254 1.00 81.94 83 LYS A CA 1
ATOM 651 C C . LYS A 1 83 ? -19.311 -2.813 6.298 1.00 81.94 83 LYS A C 1
ATOM 653 O O . LYS A 1 83 ? -19.853 -2.507 7.353 1.00 81.94 83 LYS A O 1
ATOM 658 N N . ARG A 1 84 ? -19.453 -2.131 5.165 1.00 81.56 84 ARG A N 1
ATOM 659 C CA . ARG A 1 84 ? -20.364 -0.996 5.005 1.00 81.56 84 ARG A CA 1
ATOM 660 C C . ARG A 1 84 ? -21.207 -1.191 3.756 1.00 81.56 84 ARG A C 1
ATOM 662 O O . ARG A 1 84 ? -20.763 -1.840 2.810 1.00 81.56 84 ARG A O 1
ATOM 669 N N . VAL A 1 85 ? -22.399 -0.622 3.775 1.00 76.31 85 VAL A N 1
ATOM 670 C CA . VAL A 1 85 ? -23.297 -0.485 2.621 1.00 76.31 85 VAL A CA 1
ATOM 671 C C . VAL A 1 85 ? -23.561 1.007 2.372 1.00 76.31 85 VAL A C 1
ATOM 673 O O . VAL A 1 85 ? -23.183 1.827 3.219 1.00 76.31 85 VAL A O 1
ATOM 676 N N . PRO A 1 86 ? -24.133 1.409 1.222 1.00 78.19 86 PRO A N 1
ATOM 677 C CA . PRO A 1 86 ? -24.585 2.786 1.039 1.00 78.19 86 PRO A CA 1
ATOM 678 C C . PRO A 1 86 ? -25.433 3.256 2.230 1.00 78.19 86 PRO A C 1
ATOM 680 O O . PRO A 1 86 ? -26.179 2.472 2.809 1.00 78.19 86 PRO A O 1
ATOM 683 N N . GLU A 1 87 ? -25.255 4.516 2.631 1.00 82.44 87 GLU A N 1
ATOM 684 C CA . GLU A 1 87 ? -25.938 5.152 3.777 1.00 82.44 87 GLU A CA 1
ATOM 685 C C . GLU A 1 87 ? -25.624 4.577 5.177 1.00 82.44 87 GLU A C 1
ATOM 687 O O . GLU A 1 87 ? -26.110 5.098 6.181 1.00 82.44 87 GLU A O 1
ATOM 692 N N . ASP A 1 88 ? -24.746 3.573 5.284 1.00 85.38 88 ASP A N 1
ATOM 693 C CA . ASP A 1 88 ? -24.301 3.032 6.571 1.00 85.38 88 ASP A CA 1
ATOM 694 C C . ASP A 1 88 ? -23.572 4.100 7.409 1.00 85.38 88 ASP A C 1
ATOM 696 O O . ASP A 1 88 ? -22.592 4.721 6.967 1.00 85.38 88 ASP A O 1
ATOM 700 N N . THR A 1 89 ? -24.044 4.278 8.645 1.00 92.44 89 THR A N 1
ATOM 701 C CA . THR A 1 89 ? -23.540 5.254 9.621 1.00 92.44 89 THR A CA 1
ATOM 702 C C . THR A 1 89 ? -22.301 4.774 10.376 1.00 92.44 89 THR A C 1
ATOM 704 O O . THR A 1 89 ? -21.664 5.567 11.073 1.00 92.44 89 THR A O 1
ATOM 707 N N . THR A 1 90 ? -21.915 3.504 10.218 1.00 89.62 90 THR A N 1
ATOM 708 C CA . THR A 1 90 ? -20.651 2.963 10.727 1.00 89.62 90 THR A CA 1
ATOM 709 C C . THR A 1 90 ? -19.483 3.746 10.117 1.00 89.62 90 THR A C 1
ATOM 711 O O . THR A 1 90 ? -19.402 3.837 8.886 1.00 89.62 90 THR A O 1
ATOM 714 N N . PRO A 1 91 ? -18.555 4.300 10.923 1.00 90.50 91 PRO A N 1
ATOM 715 C CA . PRO A 1 91 ? -17.382 4.990 10.395 1.00 90.50 91 PRO A CA 1
ATOM 716 C C . PRO A 1 91 ? -16.555 4.094 9.453 1.00 90.50 91 PRO A C 1
ATOM 718 O O . PRO A 1 91 ? -16.421 2.894 9.712 1.00 90.50 91 PRO A O 1
ATOM 721 N N . PRO A 1 92 ? -16.004 4.638 8.350 1.00 90.56 92 PRO A N 1
ATOM 722 C CA . PRO A 1 92 ? -15.127 3.877 7.469 1.00 90.56 92 PRO A CA 1
ATOM 723 C C . PRO A 1 92 ? -13.795 3.563 8.153 1.00 90.56 92 PRO A C 1
ATOM 725 O O . PRO A 1 92 ? -13.366 4.281 9.051 1.00 90.56 92 PRO A O 1
ATOM 728 N N . TRP A 1 93 ? -13.114 2.528 7.659 1.00 92.00 93 TRP A N 1
ATOM 729 C CA . TRP A 1 93 ? -11.712 2.302 7.994 1.00 92.00 93 TRP A CA 1
ATOM 730 C C . TRP A 1 93 ? -10.850 3.459 7.476 1.00 92.00 93 TRP A C 1
ATOM 732 O O . TRP A 1 93 ? -10.812 3.721 6.270 1.00 92.00 93 TRP A O 1
ATOM 742 N N . CYS A 1 94 ? -10.124 4.115 8.374 1.00 94.25 94 CYS A N 1
ATOM 743 C CA . CYS A 1 94 ? -9.277 5.255 8.055 1.00 94.25 94 CYS A CA 1
ATOM 744 C C . CYS A 1 94 ? -7.802 4.846 7.966 1.00 94.25 94 CYS A C 1
ATOM 746 O O . CYS A 1 94 ? -7.070 4.811 8.959 1.00 94.25 94 CYS A O 1
ATOM 748 N N . SER A 1 95 ? -7.343 4.585 6.743 1.00 93.75 95 SER A N 1
ATOM 749 C CA . SER A 1 95 ? -5.922 4.425 6.424 1.00 93.75 95 SER A CA 1
ATOM 750 C C . SER A 1 95 ? -5.249 5.798 6.360 1.00 93.75 95 SER A C 1
ATOM 752 O O . SER A 1 95 ? -5.537 6.581 5.458 1.00 93.75 95 SER A O 1
ATOM 754 N N . VAL A 1 96 ? -4.360 6.103 7.306 1.00 94.19 96 VAL A N 1
ATOM 755 C CA . VAL A 1 96 ? -3.693 7.412 7.409 1.00 94.19 96 VAL A CA 1
ATOM 756 C C . VAL A 1 96 ? -2.199 7.286 7.168 1.00 94.19 96 VAL A C 1
ATOM 758 O O . VAL A 1 96 ? -1.595 6.269 7.479 1.00 94.19 96 VAL A O 1
ATOM 761 N N . GLY A 1 97 ? -1.556 8.327 6.655 1.00 92.69 97 GLY A N 1
ATOM 762 C CA . GLY A 1 97 ? -0.107 8.334 6.506 1.00 92.69 97 GLY A CA 1
ATOM 763 C C . GLY A 1 97 ? 0.362 9.063 5.256 1.00 92.69 97 GLY A C 1
ATOM 764 O O . GLY A 1 97 ? -0.440 9.462 4.411 1.00 92.69 97 GLY A O 1
ATOM 765 N N . PRO A 1 98 ? 1.683 9.195 5.093 1.00 91.00 98 PRO A N 1
ATOM 766 C CA . PRO A 1 98 ? 2.284 9.885 3.959 1.00 91.00 98 PRO A CA 1
ATOM 767 C C . PRO A 1 98 ? 2.142 9.146 2.616 1.00 91.00 98 PRO A C 1
ATOM 769 O O . PRO A 1 98 ? 2.726 9.603 1.642 1.00 91.00 98 PRO A O 1
ATOM 772 N N . THR A 1 99 ? 1.393 8.037 2.532 1.00 90.56 99 THR A N 1
ATOM 773 C CA . THR A 1 99 ? 0.958 7.391 1.276 1.00 90.56 99 THR A CA 1
ATOM 774 C C . THR A 1 99 ? 2.073 7.292 0.225 1.00 90.56 99 THR A C 1
ATOM 776 O O . THR A 1 99 ? 2.030 7.940 -0.817 1.00 90.56 99 THR A O 1
ATOM 779 N N . SER A 1 100 ? 3.122 6.521 0.525 1.00 92.81 100 SER A N 1
ATOM 780 C CA . SER A 1 100 ? 4.264 6.293 -0.376 1.00 92.81 100 SER A CA 1
ATOM 781 C C . SER A 1 100 ? 5.091 7.536 -0.738 1.00 92.81 100 SER A C 1
ATOM 783 O O . SER A 1 100 ? 5.963 7.437 -1.601 1.00 92.81 100 SER A O 1
ATOM 785 N N . SER A 1 101 ? 4.871 8.691 -0.095 1.00 94.81 101 SER A N 1
ATOM 786 C CA . SER A 1 101 ? 5.647 9.908 -0.370 1.00 94.81 101 SER A CA 1
ATOM 787 C C . SER A 1 101 ? 7.151 9.638 -0.230 1.00 94.81 101 SER A C 1
ATOM 789 O O . SER A 1 101 ? 7.557 9.013 0.756 1.00 94.81 101 SER A O 1
ATOM 791 N N . PRO A 1 102 ? 7.979 10.092 -1.187 1.00 96.38 102 PRO A N 1
ATOM 792 C CA . PRO A 1 102 ? 9.414 9.842 -1.177 1.00 96.38 102 PRO A CA 1
ATOM 793 C C . PRO A 1 102 ? 10.113 10.684 -0.107 1.00 96.38 102 PRO A C 1
ATOM 795 O O . PRO A 1 102 ? 9.984 11.907 -0.085 1.00 96.38 102 PRO A O 1
ATOM 798 N N . LEU A 1 103 ? 10.892 10.038 0.758 1.00 96.00 103 LEU A N 1
ATOM 799 C CA . LEU A 1 103 ? 11.638 10.667 1.844 1.00 96.00 103 LEU A CA 1
ATOM 800 C C . LEU A 1 103 ? 13.093 10.196 1.834 1.00 96.00 103 LEU A C 1
ATOM 802 O O . LEU A 1 103 ? 13.370 9.005 1.933 1.00 96.00 103 LEU A O 1
ATOM 806 N N . SER A 1 104 ? 14.031 11.139 1.794 1.00 94.25 104 SER A N 1
ATOM 807 C CA . SER A 1 104 ? 15.475 10.864 1.887 1.00 94.25 104 SER A CA 1
ATOM 808 C C . SER A 1 104 ? 16.015 10.890 3.323 1.00 94.25 104 SER A C 1
ATOM 810 O O . SER A 1 104 ? 17.160 10.523 3.571 1.00 94.25 104 SER A O 1
ATOM 812 N N . SER A 1 105 ? 15.202 11.331 4.287 1.00 95.75 105 SER A N 1
ATOM 813 C CA . SER A 1 105 ? 15.589 11.487 5.691 1.00 95.75 105 SER A CA 1
ATOM 814 C C . SER A 1 105 ? 14.825 10.512 6.575 1.00 95.75 105 SER A C 1
ATOM 816 O O . SER A 1 105 ? 13.601 10.598 6.686 1.00 95.75 105 SER A O 1
ATOM 818 N N . GLU A 1 106 ? 15.553 9.638 7.273 1.00 96.44 106 GLU A N 1
ATOM 819 C CA . GLU A 1 106 ? 14.975 8.721 8.263 1.00 96.44 106 GLU A CA 1
ATOM 820 C C . GLU A 1 106 ? 14.304 9.477 9.422 1.00 96.44 106 GLU A C 1
ATOM 822 O O . GLU A 1 106 ? 13.280 9.043 9.946 1.00 96.44 106 GLU A O 1
ATOM 827 N N . LEU A 1 107 ? 14.832 10.651 9.791 1.00 96.00 107 LEU A N 1
ATOM 828 C CA . LEU A 1 107 ? 14.230 11.496 10.823 1.00 96.00 107 LEU A CA 1
ATOM 829 C C . LEU A 1 107 ? 12.843 11.985 10.392 1.00 96.00 107 LEU A C 1
ATOM 831 O O . LEU A 1 107 ? 11.884 11.877 11.157 1.00 96.00 107 LEU A O 1
ATOM 835 N N . TYR A 1 108 ? 12.721 12.504 9.167 1.00 96.56 108 TYR A N 1
ATOM 836 C CA . TYR A 1 108 ? 11.422 12.933 8.644 1.00 96.56 108 TYR A CA 1
ATOM 837 C C . TYR A 1 108 ? 10.488 11.752 8.409 1.00 96.56 108 TYR A C 1
ATOM 839 O O . TYR A 1 108 ? 9.298 11.876 8.683 1.00 96.56 108 TYR A O 1
ATOM 847 N N . TYR A 1 109 ? 11.021 10.601 8.000 1.00 97.56 109 TYR A N 1
ATOM 848 C CA . TYR A 1 109 ? 10.266 9.359 7.879 1.00 97.56 109 TYR A CA 1
ATOM 849 C C . TYR A 1 109 ? 9.577 8.996 9.199 1.00 97.56 109 TYR A C 1
ATOM 851 O O . TYR A 1 109 ? 8.351 8.886 9.252 1.00 97.56 109 TYR A O 1
ATOM 859 N N . VAL A 1 110 ? 10.344 8.869 10.286 1.00 98.00 110 VAL A N 1
ATOM 860 C CA . VAL A 1 110 ? 9.807 8.495 11.605 1.00 98.00 110 VAL A CA 1
ATOM 861 C C . VAL A 1 110 ? 8.832 9.549 12.124 1.00 98.00 110 VAL A C 1
ATOM 863 O O . VAL A 1 110 ? 7.778 9.198 12.653 1.00 98.00 110 VAL A O 1
ATOM 866 N N . ASN A 1 111 ? 9.150 10.836 11.957 1.00 97.88 111 ASN A N 1
ATOM 867 C CA . ASN A 1 111 ? 8.297 11.922 12.437 1.00 97.88 111 ASN A CA 1
ATOM 868 C C . ASN A 1 111 ? 6.963 11.993 11.684 1.00 97.88 111 ASN A C 1
ATOM 870 O O . ASN A 1 111 ? 5.930 12.203 12.316 1.00 97.88 111 ASN A O 1
ATOM 874 N N . LEU A 1 112 ? 6.963 11.778 10.364 1.00 97.44 112 LEU A N 1
ATOM 875 C CA . LEU A 1 112 ? 5.734 11.731 9.574 1.00 97.44 112 LEU A CA 1
ATOM 876 C C . LEU A 1 112 ? 4.882 10.524 9.952 1.00 97.44 112 LEU A C 1
ATOM 878 O O . LEU A 1 112 ? 3.681 10.684 10.155 1.00 97.44 112 LEU A O 1
ATOM 882 N N . VAL A 1 113 ? 5.481 9.340 10.106 1.00 97.94 113 VAL A N 1
ATOM 883 C CA . VAL A 1 113 ? 4.740 8.159 10.569 1.00 97.94 113 VAL A CA 1
ATOM 884 C C . VAL A 1 113 ? 4.135 8.405 11.950 1.00 97.94 113 VAL A C 1
ATOM 886 O O . VAL A 1 113 ? 2.942 8.183 12.135 1.00 97.94 113 VAL A O 1
ATOM 889 N N . LYS A 1 114 ? 4.926 8.920 12.900 1.00 98.06 114 LYS A N 1
ATOM 890 C CA . LYS A 1 114 ? 4.456 9.256 14.250 1.00 98.06 114 LYS A CA 1
ATOM 891 C C . LYS A 1 114 ? 3.268 10.218 14.202 1.00 98.06 114 LYS A C 1
ATOM 893 O O . LYS A 1 114 ? 2.241 9.922 14.799 1.00 98.06 114 LYS A O 1
ATOM 898 N N . ALA A 1 115 ? 3.391 11.328 13.475 1.00 97.25 115 ALA A N 1
ATOM 899 C CA . ALA A 1 115 ? 2.349 12.350 13.407 1.00 97.25 115 ALA A CA 1
ATOM 900 C C . ALA A 1 115 ? 1.013 11.795 12.882 1.00 97.25 115 ALA A C 1
ATOM 902 O O . ALA A 1 115 ? -0.045 12.141 13.398 1.00 97.25 115 ALA A O 1
ATOM 903 N N . HIS A 1 116 ? 1.053 10.901 11.890 1.00 97.44 116 HIS A N 1
ATOM 904 C CA . HIS A 1 116 ? -0.158 10.259 11.378 1.00 97.44 116 HIS A CA 1
ATOM 905 C C . HIS A 1 116 ? -0.694 9.180 12.325 1.00 97.44 116 HIS A C 1
ATOM 907 O O . HIS A 1 116 ? -1.904 9.067 12.480 1.00 97.44 116 HIS A O 1
ATOM 913 N N . ALA A 1 117 ? 0.176 8.419 12.993 1.00 97.38 117 ALA A N 1
ATOM 914 C CA . ALA A 1 117 ? -0.242 7.428 13.983 1.00 97.38 117 ALA A CA 1
ATOM 915 C C . ALA A 1 117 ? -0.893 8.074 15.224 1.00 97.38 117 ALA A C 1
ATOM 917 O O . ALA A 1 117 ? -1.818 7.505 15.801 1.00 97.38 117 ALA A O 1
ATOM 918 N N . GLU A 1 118 ? -0.464 9.281 15.608 1.00 97.19 118 GLU A N 1
ATOM 919 C CA . GLU A 1 118 ? -1.075 10.073 16.688 1.00 97.19 118 GLU A CA 1
ATOM 920 C C . GLU A 1 118 ? -2.485 10.582 16.348 1.00 97.19 118 GLU A C 1
ATOM 922 O O . GLU A 1 118 ? -3.206 11.004 17.252 1.00 97.19 118 GLU A O 1
ATOM 927 N N . ASN A 1 119 ? -2.913 10.517 15.080 1.00 96.06 119 ASN A N 1
ATOM 928 C CA . ASN A 1 119 ? -4.280 10.860 14.706 1.00 96.06 119 ASN A CA 1
ATOM 929 C C . ASN A 1 119 ? -5.263 9.843 15.326 1.00 96.06 119 ASN A C 1
ATOM 931 O O . ASN A 1 119 ? -5.234 8.664 14.951 1.00 96.06 119 ASN A O 1
ATOM 935 N N . PRO A 1 120 ? -6.171 10.273 16.225 1.00 93.19 120 PRO A N 1
ATOM 936 C CA . PRO A 1 120 ? -7.104 9.369 16.894 1.00 93.19 120 PRO A CA 1
ATOM 937 C C . PRO A 1 120 ? -8.126 8.738 15.940 1.00 93.19 120 PRO A C 1
ATOM 939 O O . PRO A 1 120 ? -8.741 7.740 16.300 1.00 93.19 120 PRO A O 1
ATOM 942 N N . LEU A 1 121 ? -8.301 9.300 14.738 1.00 93.56 121 LEU A N 1
ATOM 943 C CA . LEU A 1 121 ? -9.177 8.760 13.698 1.00 93.56 121 LEU A CA 1
ATOM 944 C C . LEU A 1 121 ? -8.490 7.707 12.822 1.00 93.56 121 LEU A C 1
ATOM 946 O O . LEU A 1 121 ? -9.158 7.109 11.993 1.00 93.56 121 LEU A O 1
ATOM 950 N N . GLY A 1 122 ? -7.173 7.504 12.938 1.00 94.56 122 GLY A N 1
ATOM 951 C CA . GLY A 1 122 ? -6.451 6.545 12.102 1.00 94.56 122 GLY A CA 1
ATOM 952 C C . GLY A 1 122 ? -6.591 5.111 12.607 1.00 94.56 122 GLY A C 1
ATOM 953 O O . GLY A 1 122 ? -6.225 4.834 13.750 1.00 94.56 122 GLY A O 1
ATOM 954 N N . ASP A 1 123 ? -7.029 4.191 11.752 1.00 95.44 123 ASP A N 1
ATOM 955 C CA . ASP A 1 123 ? -7.132 2.755 12.055 1.00 95.44 123 ASP A CA 1
ATOM 956 C C . ASP A 1 123 ? -5.900 1.967 11.592 1.00 95.44 123 ASP A C 1
ATOM 958 O O . ASP A 1 123 ? -5.503 0.994 12.229 1.00 95.44 123 ASP A O 1
ATOM 962 N N . GLY A 1 124 ? -5.249 2.416 10.516 1.00 95.31 124 GLY A N 1
ATOM 963 C CA . GLY A 1 124 ? -4.031 1.816 9.972 1.00 95.31 124 GLY A CA 1
ATOM 964 C C . GLY A 1 124 ? -3.087 2.858 9.387 1.00 95.31 124 GLY A C 1
ATOM 965 O O . GLY A 1 124 ? -3.499 3.986 9.110 1.00 95.31 124 GLY A O 1
ATOM 966 N N . ILE A 1 125 ? -1.821 2.482 9.199 1.00 96.38 125 ILE A N 1
ATOM 967 C CA . ILE A 1 125 ? -0.793 3.366 8.650 1.00 96.38 125 ILE A CA 1
ATOM 968 C C . ILE A 1 125 ? -0.472 3.020 7.189 1.00 96.38 125 ILE A C 1
ATOM 970 O O . ILE A 1 125 ? -0.231 1.865 6.836 1.00 96.38 125 ILE A O 1
ATOM 974 N N . THR A 1 126 ? -0.412 4.034 6.331 1.00 95.81 126 THR A N 1
ATOM 975 C CA . THR A 1 126 ? 0.236 3.955 5.017 1.00 95.81 126 THR A CA 1
ATOM 976 C C . THR A 1 126 ? 1.651 4.502 5.135 1.00 95.81 126 THR A C 1
ATOM 978 O O . THR A 1 126 ? 1.831 5.665 5.505 1.00 95.81 126 THR A O 1
ATOM 981 N N . ILE A 1 127 ? 2.661 3.694 4.835 1.00 95.44 127 ILE A N 1
ATOM 982 C CA . ILE A 1 127 ? 4.056 4.086 5.050 1.00 95.44 127 ILE A CA 1
ATOM 983 C C . ILE A 1 127 ? 4.589 4.962 3.903 1.00 95.44 127 ILE A C 1
ATOM 985 O O . ILE A 1 127 ? 4.065 4.881 2.786 1.00 95.44 127 ILE A O 1
ATOM 989 N N . PRO A 1 128 ? 5.60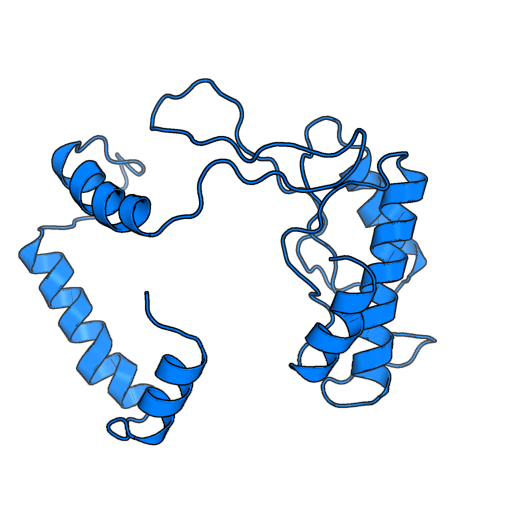1 5.813 4.157 1.00 96.31 128 PRO A N 1
ATOM 990 C CA . PRO A 1 128 ? 6.324 6.535 3.111 1.00 96.31 128 PRO A CA 1
ATOM 99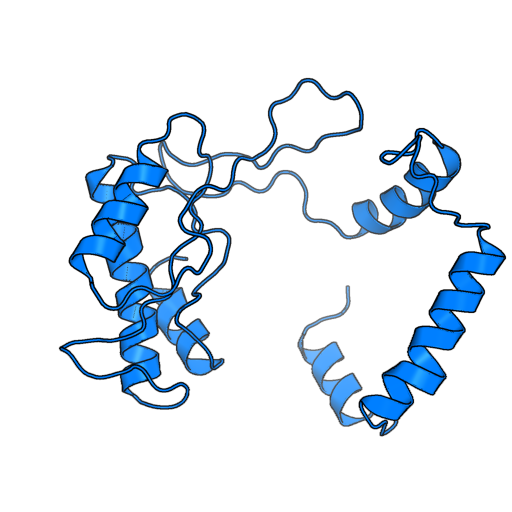1 C C . PRO A 1 128 ? 7.349 5.655 2.378 1.00 96.31 128 PRO A C 1
ATOM 993 O O . PRO A 1 128 ? 7.724 4.582 2.843 1.00 96.31 128 PRO A O 1
ATOM 996 N N . CYS A 1 129 ? 7.851 6.137 1.240 1.00 97.00 129 CYS A N 1
ATOM 997 C CA . CYS A 1 129 ? 8.930 5.498 0.488 1.00 97.00 129 CYS A CA 1
ATOM 998 C C . CYS A 1 129 ? 10.280 6.096 0.901 1.00 97.00 129 CYS A C 1
ATOM 1000 O O . CYS A 1 129 ? 10.530 7.280 0.689 1.00 97.00 129 CYS A O 1
ATOM 1002 N N . LEU A 1 130 ? 11.156 5.294 1.504 1.00 97.62 130 LEU A N 1
ATOM 1003 C CA . LEU A 1 130 ? 12.518 5.720 1.821 1.00 97.62 130 LEU A CA 1
ATOM 1004 C C . LEU A 1 130 ? 13.348 5.705 0.532 1.00 97.62 130 LEU A C 1
ATOM 1006 O O . LEU A 1 130 ? 13.420 4.681 -0.136 1.00 97.62 130 LEU A O 1
ATOM 1010 N N . THR A 1 131 ? 13.984 6.819 0.175 1.00 97.69 131 THR A N 1
ATOM 1011 C CA . THR A 1 131 ? 14.726 6.934 -1.096 1.00 97.69 131 THR A CA 1
ATOM 1012 C C . THR A 1 131 ? 16.236 6.809 -0.943 1.00 97.69 131 THR A C 1
ATOM 1014 O O . THR A 1 131 ? 16.940 6.593 -1.931 1.00 97.69 131 THR A O 1
ATOM 1017 N N . SER A 1 132 ? 16.752 6.922 0.280 1.00 96.50 132 SER A N 1
ATOM 1018 C CA . SER A 1 132 ? 18.177 6.780 0.567 1.00 96.50 132 SER A CA 1
ATOM 1019 C C . SER A 1 132 ? 18.437 6.192 1.944 1.00 96.50 132 SER A C 1
ATOM 1021 O O . SER A 1 132 ? 17.716 6.487 2.895 1.00 96.50 132 SER A O 1
ATOM 1023 N N . VAL A 1 133 ? 19.522 5.431 2.055 1.00 94.25 133 VAL A N 1
ATOM 1024 C CA . VAL A 1 133 ? 20.057 4.905 3.316 1.00 94.25 133 VAL A CA 1
ATOM 1025 C C . VAL A 1 133 ? 21.513 5.335 3.417 1.00 94.25 133 VAL A C 1
ATOM 1027 O O . VAL A 1 133 ? 22.263 5.210 2.454 1.00 94.25 133 VAL A O 1
ATOM 1030 N N . ASN A 1 134 ? 21.913 5.891 4.564 1.00 91.88 134 ASN A N 1
ATOM 1031 C CA . ASN A 1 134 ? 23.286 6.361 4.809 1.00 91.88 134 ASN A CA 1
ATOM 1032 C C . ASN A 1 134 ? 23.829 7.311 3.715 1.00 91.88 134 ASN A C 1
ATOM 1034 O O . ASN A 1 134 ? 25.006 7.277 3.368 1.00 91.88 134 ASN A O 1
ATOM 1038 N N . GLY A 1 135 ? 22.955 8.147 3.142 1.00 91.50 135 GLY A N 1
ATOM 1039 C CA . GLY A 1 135 ? 23.299 9.073 2.057 1.00 91.50 135 GLY A CA 1
ATOM 1040 C C . GLY A 1 135 ? 23.421 8.432 0.669 1.00 91.50 135 GLY A C 1
ATOM 1041 O O . GLY A 1 135 ? 23.667 9.146 -0.300 1.00 91.50 135 GLY A O 1
ATOM 1042 N N . GLN A 1 136 ? 23.221 7.118 0.543 1.00 95.38 136 GLN A N 1
ATOM 1043 C CA . GLN A 1 136 ? 23.229 6.409 -0.735 1.00 95.38 136 GLN A CA 1
ATOM 1044 C C . GLN A 1 136 ? 21.801 6.232 -1.270 1.00 95.38 136 GLN A C 1
ATOM 1046 O O . GLN A 1 136 ? 20.931 5.770 -0.526 1.00 95.38 136 GLN A O 1
ATOM 1051 N N . PRO A 1 137 ? 21.534 6.572 -2.545 1.00 96.88 137 PRO A N 1
ATOM 1052 C CA . PRO A 1 137 ? 20.242 6.313 -3.171 1.00 96.88 137 PRO A CA 1
ATOM 1053 C C . PRO A 1 137 ? 19.930 4.818 -3.223 1.00 96.88 137 PRO A C 1
ATOM 1055 O O . PRO A 1 137 ? 20.776 4.012 -3.611 1.00 96.88 137 PRO A O 1
ATOM 1058 N N . ILE A 1 138 ? 18.697 4.455 -2.880 1.00 97.56 138 ILE A N 1
ATOM 1059 C CA . ILE A 1 138 ? 18.227 3.077 -2.995 1.00 97.56 138 ILE A CA 1
ATOM 1060 C C . ILE A 1 138 ? 17.978 2.750 -4.472 1.00 97.56 138 ILE A C 1
ATOM 1062 O O . ILE A 1 138 ? 17.270 3.469 -5.175 1.00 97.56 138 ILE A O 1
ATOM 1066 N N . VAL A 1 139 ? 18.538 1.630 -4.932 1.00 96.19 139 VAL A N 1
ATOM 1067 C CA . VAL A 1 139 ? 18.323 1.096 -6.283 1.00 96.19 139 VAL A CA 1
ATOM 1068 C C . VAL A 1 139 ? 17.661 -0.273 -6.175 1.00 96.19 139 VAL A C 1
ATOM 1070 O O . VAL A 1 139 ? 18.225 -1.193 -5.578 1.00 96.19 139 VAL A O 1
ATOM 1073 N N . GLY A 1 140 ? 16.479 -0.421 -6.772 1.00 95.50 140 GLY A N 1
ATOM 1074 C CA . GLY A 1 140 ? 15.742 -1.685 -6.769 1.00 95.50 140 GLY A CA 1
ATOM 1075 C C . GLY A 1 140 ? 16.523 -2.817 -7.444 1.00 95.50 140 GLY A C 1
ATOM 1076 O O . GLY A 1 140 ? 17.062 -2.656 -8.538 1.00 95.50 140 GLY A O 1
ATOM 1077 N N . GLY A 1 141 ? 16.561 -3.981 -6.807 1.00 94.50 141 GLY A N 1
ATOM 1078 C CA . GLY A 1 141 ? 17.319 -5.162 -7.220 1.00 94.50 141 GLY A CA 1
ATOM 1079 C C . GLY A 1 141 ? 18.745 -5.219 -6.669 1.00 94.50 141 GLY A C 1
ATOM 1080 O O . GLY A 1 141 ? 19.416 -6.231 -6.856 1.00 94.50 141 GLY A O 1
ATOM 1081 N N . SER A 1 142 ? 19.204 -4.175 -5.976 1.00 96.88 142 SER A N 1
ATOM 1082 C CA . SER A 1 142 ? 20.501 -4.166 -5.293 1.00 96.88 142 SER A CA 1
ATOM 1083 C C . SER A 1 142 ? 20.385 -4.667 -3.843 1.00 96.88 142 SER A C 1
ATOM 1085 O O . SER A 1 142 ? 19.286 -4.669 -3.281 1.00 96.88 142 SER A O 1
ATOM 1087 N N . PRO A 1 143 ? 21.504 -5.022 -3.179 1.00 96.25 143 PRO A N 1
ATOM 1088 C CA . PRO A 1 143 ? 21.506 -5.278 -1.736 1.00 96.25 143 PRO A CA 1
ATOM 1089 C C . PRO A 1 143 ? 20.942 -4.105 -0.919 1.00 96.25 143 PRO A C 1
ATOM 1091 O O . PRO A 1 143 ? 20.230 -4.320 0.059 1.00 96.25 143 PRO A O 1
ATOM 1094 N N . LEU A 1 144 ? 21.183 -2.868 -1.370 1.00 96.56 144 LEU A N 1
ATOM 1095 C CA . LEU A 1 144 ? 20.654 -1.662 -0.734 1.00 96.56 144 LEU A CA 1
ATOM 1096 C C . LEU A 1 144 ? 19.131 -1.524 -0.910 1.00 96.56 144 LEU A C 1
ATOM 1098 O O . LEU A 1 144 ? 18.474 -0.930 -0.064 1.00 96.56 144 LEU A O 1
ATOM 1102 N N . GLY A 1 145 ? 18.551 -2.105 -1.966 1.00 97.44 145 GLY A N 1
ATOM 1103 C CA . GLY A 1 145 ? 17.098 -2.245 -2.125 1.00 97.44 145 GLY A CA 1
ATOM 1104 C C . GLY A 1 145 ? 16.472 -3.096 -1.021 1.00 97.44 145 GLY A C 1
ATOM 1105 O O . GLY A 1 145 ? 15.455 -2.718 -0.439 1.00 97.44 145 GLY A O 1
ATOM 1106 N N . ILE A 1 146 ? 17.125 -4.207 -0.670 1.00 97.50 146 ILE A N 1
ATOM 1107 C CA . ILE A 1 146 ? 16.692 -5.088 0.424 1.00 97.50 146 ILE A CA 1
ATOM 1108 C C . ILE A 1 146 ? 16.835 -4.372 1.770 1.00 97.50 146 ILE A C 1
ATOM 1110 O O . ILE A 1 146 ? 15.883 -4.338 2.551 1.00 97.50 146 ILE A O 1
ATOM 1114 N N . GLU A 1 147 ? 17.998 -3.767 2.030 1.00 97.25 147 GLU A N 1
ATOM 1115 C CA . GLU A 1 147 ? 18.233 -2.995 3.255 1.00 97.25 147 GLU A CA 1
ATOM 1116 C C . GLU A 1 147 ? 17.222 -1.852 3.391 1.00 97.25 147 GLU A C 1
ATOM 1118 O O . GLU A 1 147 ? 16.592 -1.722 4.436 1.00 97.25 147 GLU A O 1
ATOM 1123 N N . GLY A 1 148 ? 17.010 -1.069 2.330 1.00 97.44 148 GLY A N 1
ATOM 1124 C CA . GLY A 1 148 ? 16.063 0.043 2.307 1.00 97.44 148 GLY A CA 1
ATOM 1125 C C . GLY A 1 148 ? 14.630 -0.388 2.610 1.00 97.44 148 GLY A C 1
ATOM 1126 O O . GLY A 1 148 ? 13.944 0.270 3.395 1.00 97.44 148 GLY A O 1
ATOM 1127 N N . ALA A 1 149 ? 14.185 -1.516 2.051 1.00 97.50 149 ALA A N 1
ATOM 1128 C CA . ALA A 1 149 ? 12.864 -2.074 2.319 1.00 97.50 149 ALA A CA 1
ATOM 1129 C C . ALA A 1 149 ? 12.699 -2.505 3.788 1.00 97.50 149 ALA A C 1
ATOM 1131 O O . ALA A 1 149 ? 11.716 -2.132 4.431 1.00 97.50 149 ALA A O 1
ATOM 1132 N N . ILE A 1 150 ? 13.679 -3.226 4.348 1.00 97.69 150 ILE A N 1
ATOM 1133 C CA . ILE A 1 150 ? 13.677 -3.623 5.768 1.00 97.69 150 ILE A CA 1
ATOM 1134 C C . ILE A 1 150 ? 13.694 -2.378 6.664 1.00 97.69 150 ILE A C 1
ATOM 1136 O O . ILE A 1 150 ? 12.885 -2.245 7.583 1.00 97.69 150 ILE A O 1
ATOM 1140 N N . ARG A 1 151 ? 14.590 -1.432 6.370 1.00 97.19 151 ARG A N 1
ATOM 1141 C CA . ARG A 1 151 ? 14.758 -0.175 7.103 1.00 97.19 151 ARG A CA 1
ATOM 1142 C C . ARG A 1 151 ? 13.459 0.621 7.144 1.00 97.19 151 ARG A C 1
ATOM 1144 O O . ARG A 1 151 ? 13.089 1.107 8.207 1.00 97.19 151 ARG A O 1
ATOM 1151 N N . ALA A 1 152 ? 12.743 0.711 6.026 1.00 97.38 152 ALA A N 1
ATOM 1152 C CA . ALA A 1 152 ? 11.462 1.403 5.947 1.00 97.38 152 ALA A CA 1
ATOM 1153 C C . ALA A 1 152 ? 10.424 0.814 6.918 1.00 97.38 152 ALA A C 1
ATOM 1155 O O . ALA A 1 152 ? 9.792 1.564 7.662 1.00 97.38 152 ALA A O 1
ATOM 1156 N N . VAL A 1 153 ? 10.299 -0.517 6.989 1.00 97.25 153 VAL A N 1
ATOM 1157 C CA . VAL A 1 153 ? 9.394 -1.181 7.947 1.00 97.25 153 VAL A CA 1
ATOM 1158 C C . VAL A 1 153 ? 9.814 -0.895 9.390 1.00 97.25 153 VAL A C 1
ATOM 1160 O O . VAL A 1 153 ? 8.978 -0.507 10.207 1.00 97.25 153 VAL A O 1
ATOM 1163 N N . LEU A 1 154 ? 11.110 -0.993 9.700 1.00 97.25 154 LEU A N 1
ATOM 1164 C CA . LEU A 1 154 ? 11.630 -0.713 11.043 1.00 97.25 154 LEU A CA 1
ATOM 1165 C C . LEU A 1 154 ? 11.382 0.740 11.477 1.00 97.25 154 LEU A C 1
ATOM 1167 O O . LEU A 1 154 ? 10.934 0.982 12.597 1.00 97.25 154 LEU A O 1
ATOM 1171 N N . LEU A 1 155 ? 11.621 1.708 10.590 1.00 97.44 155 LEU A N 1
ATOM 1172 C CA . LEU A 1 155 ? 11.362 3.126 10.855 1.00 97.44 155 LEU A CA 1
ATOM 1173 C C . LEU A 1 155 ? 9.866 3.399 11.038 1.00 97.44 155 LEU A C 1
ATOM 1175 O O . LEU A 1 155 ? 9.488 4.182 11.911 1.00 97.44 155 LEU A O 1
ATOM 1179 N N . THR A 1 156 ? 9.004 2.731 10.267 1.00 97.31 156 THR A N 1
ATOM 1180 C CA . THR A 1 156 ? 7.553 2.821 10.463 1.00 97.31 156 THR A CA 1
ATOM 1181 C C . THR A 1 156 ? 7.165 2.308 11.846 1.00 97.31 156 THR A C 1
ATOM 1183 O O . THR A 1 156 ? 6.465 2.999 12.590 1.00 97.31 156 THR A O 1
ATOM 1186 N N . ARG A 1 157 ? 7.632 1.111 12.218 1.00 96.75 157 ARG A N 1
ATOM 1187 C CA . ARG A 1 157 ? 7.343 0.506 13.525 1.00 96.75 157 ARG A CA 1
ATOM 1188 C C . ARG A 1 157 ? 7.838 1.394 14.661 1.00 96.75 157 ARG A C 1
ATOM 1190 O O . ARG A 1 157 ? 7.116 1.594 15.634 1.00 96.75 157 ARG A O 1
ATOM 1197 N N . GLU A 1 158 ? 9.004 2.012 14.504 1.00 97.75 158 GLU A N 1
ATOM 1198 C CA . GLU A 1 158 ? 9.522 2.987 15.460 1.00 97.75 158 GLU A CA 1
ATOM 1199 C C . GLU A 1 158 ? 8.638 4.240 15.564 1.00 97.75 158 GLU A C 1
ATOM 1201 O O . GLU A 1 158 ? 8.340 4.686 16.673 1.00 97.75 158 GLU A O 1
ATOM 1206 N N . GLY A 1 159 ? 8.160 4.791 14.444 1.00 97.56 159 GLY A N 1
ATOM 1207 C CA . GLY A 1 159 ? 7.226 5.922 14.444 1.00 97.56 159 GLY A CA 1
ATOM 1208 C C . GLY A 1 159 ? 5.921 5.606 15.181 1.00 97.56 159 GLY A C 1
ATOM 1209 O O . GLY A 1 159 ? 5.496 6.374 16.046 1.00 97.56 159 GLY A O 1
ATOM 1210 N N . MET A 1 160 ? 5.333 4.438 14.917 1.00 97.38 160 MET A N 1
ATOM 1211 C CA . MET A 1 160 ? 4.117 3.969 15.592 1.00 97.38 160 MET A CA 1
ATOM 1212 C C . MET A 1 160 ? 4.344 3.687 17.082 1.00 97.38 160 MET A C 1
ATOM 1214 O O . MET A 1 160 ? 3.520 4.048 17.924 1.00 97.38 160 MET A O 1
ATOM 1218 N N . ARG A 1 161 ? 5.500 3.115 17.440 1.00 97.50 161 ARG A N 1
ATOM 1219 C CA . ARG A 1 161 ? 5.899 2.920 18.839 1.00 97.50 161 ARG A CA 1
ATOM 1220 C C . ARG A 1 161 ? 6.009 4.257 19.574 1.00 97.50 161 ARG A C 1
ATOM 1222 O O . ARG A 1 161 ? 5.503 4.371 20.688 1.00 97.50 161 ARG A O 1
ATOM 1229 N N . ARG A 1 162 ? 6.612 5.280 18.954 1.00 98.31 162 ARG A N 1
ATOM 1230 C CA . ARG A 1 162 ? 6.704 6.644 19.517 1.00 98.31 162 ARG A CA 1
ATOM 1231 C C . ARG A 1 162 ? 5.348 7.334 19.651 1.00 98.31 162 ARG A C 1
ATOM 1233 O O . ARG A 1 162 ? 5.192 8.144 20.556 1.00 98.31 162 ARG A O 1
ATOM 1240 N N . ALA A 1 163 ? 4.388 7.009 18.789 1.00 97.88 163 ALA A N 1
ATOM 1241 C CA . ALA A 1 163 ? 2.999 7.459 18.894 1.00 97.88 163 ALA A CA 1
ATOM 1242 C C . ALA A 1 163 ? 2.193 6.696 19.965 1.00 97.88 163 ALA A C 1
ATOM 1244 O O . ALA A 1 163 ? 1.010 6.959 20.164 1.00 97.88 163 ALA A O 1
ATOM 1245 N N . GLY A 1 164 ? 2.801 5.714 20.641 1.00 97.62 164 GLY A N 1
ATOM 1246 C CA . GLY A 1 164 ? 2.118 4.877 21.621 1.00 97.62 164 GLY A CA 1
ATOM 1247 C C . GLY A 1 164 ? 1.130 3.886 21.004 1.00 97.62 164 GLY A C 1
ATOM 1248 O O . GLY A 1 164 ? 0.290 3.366 21.737 1.00 97.62 164 GLY A O 1
ATOM 1249 N N . ARG A 1 165 ? 1.227 3.605 19.699 1.00 97.38 165 ARG A N 1
ATOM 1250 C CA . ARG A 1 165 ? 0.339 2.703 18.946 1.00 97.38 165 ARG A CA 1
ATOM 1251 C C . ARG A 1 165 ? 1.115 1.627 18.165 1.00 97.38 165 ARG A C 1
ATOM 1253 O O . ARG A 1 165 ? 0.998 1.539 16.944 1.00 97.38 165 ARG A O 1
ATOM 1260 N N . PRO A 1 166 ? 1.978 0.837 18.832 1.00 96.69 166 PRO A N 1
ATOM 1261 C CA . PRO A 1 166 ? 2.906 -0.076 18.158 1.00 96.69 166 PRO A CA 1
ATOM 1262 C C . PRO A 1 166 ? 2.219 -1.190 17.352 1.00 96.69 166 PRO A C 1
ATOM 1264 O O . PRO A 1 166 ? 2.827 -1.715 16.419 1.00 96.69 166 PRO A O 1
ATOM 1267 N N . GLY A 1 167 ? 0.978 -1.546 17.699 1.00 96.12 167 GLY A N 1
ATOM 1268 C CA . GLY A 1 167 ? 0.223 -2.614 17.050 1.00 96.12 167 GLY A CA 1
ATOM 1269 C C . GLY A 1 167 ? -0.602 -2.153 15.850 1.00 96.12 167 GLY A C 1
ATOM 1270 O O . GLY A 1 167 ? -1.358 -2.956 15.309 1.00 96.12 167 GLY A O 1
ATOM 1271 N N . MET A 1 168 ? -0.518 -0.883 15.436 1.00 96.19 168 MET A N 1
ATOM 1272 C CA . MET A 1 168 ? -1.242 -0.423 14.248 1.00 96.19 168 MET A CA 1
ATOM 1273 C C . MET A 1 168 ? -0.813 -1.222 12.999 1.00 96.19 168 MET A C 1
ATOM 1275 O O . MET A 1 168 ? 0.383 -1.489 12.816 1.00 96.19 168 MET A O 1
ATOM 1279 N N . PRO A 1 169 ? -1.764 -1.614 12.132 1.00 95.19 169 PRO A N 1
ATOM 1280 C CA . PRO A 1 169 ? -1.458 -2.334 10.900 1.00 95.19 169 PRO A CA 1
ATOM 1281 C C . PRO A 1 169 ? -0.842 -1.417 9.843 1.00 95.19 169 PRO A C 1
ATOM 1283 O O . PRO A 1 169 ? -1.256 -0.263 9.701 1.00 95.19 169 PRO A O 1
ATOM 1286 N N . ILE A 1 170 ? 0.091 -1.954 9.052 1.00 95.25 170 ILE A N 1
ATOM 1287 C CA . ILE A 1 170 ? 0.565 -1.319 7.820 1.00 95.25 170 ILE A CA 1
ATOM 1288 C C . ILE A 1 170 ? -0.310 -1.816 6.665 1.00 95.25 170 ILE A C 1
ATOM 1290 O O . ILE A 1 170 ? -0.414 -3.015 6.433 1.00 95.25 170 ILE A O 1
ATOM 1294 N N . VAL A 1 171 ? -0.952 -0.904 5.930 1.00 91.75 171 VAL A N 1
ATOM 1295 C CA . VAL A 1 171 ? -2.029 -1.276 4.982 1.00 91.75 171 VAL A CA 1
ATOM 1296 C C . VAL A 1 171 ? -1.669 -1.120 3.503 1.00 91.75 171 VAL A C 1
ATOM 1298 O O . VAL A 1 171 ? -2.413 -1.583 2.645 1.00 91.75 171 VAL A O 1
ATOM 1301 N N . ASN A 1 172 ? -0.533 -0.497 3.179 1.00 91.75 172 ASN A N 1
ATOM 1302 C CA . ASN A 1 172 ? -0.058 -0.305 1.799 1.00 91.75 172 ASN A CA 1
ATOM 1303 C C . ASN A 1 172 ? 1.209 -1.118 1.466 1.00 91.75 172 ASN A C 1
ATOM 1305 O O . ASN A 1 172 ? 1.851 -0.865 0.447 1.00 91.75 172 ASN A O 1
ATOM 1309 N N . GLY A 1 173 ? 1.575 -2.084 2.313 1.00 90.50 173 GLY A N 1
ATOM 1310 C CA . GLY A 1 173 ? 2.776 -2.898 2.128 1.00 90.50 173 GLY A CA 1
ATOM 1311 C C . GLY A 1 173 ? 4.075 -2.110 2.324 1.00 90.50 173 GLY A C 1
ATOM 1312 O O . GLY A 1 173 ? 4.140 -1.185 3.131 1.00 90.50 173 GLY A O 1
ATOM 1313 N N . VAL A 1 174 ? 5.126 -2.495 1.591 1.00 93.94 174 VAL A N 1
ATOM 1314 C CA . VAL A 1 174 ? 6.458 -1.866 1.676 1.00 93.94 174 VAL A CA 1
ATOM 1315 C C . VAL A 1 174 ? 6.720 -1.047 0.430 1.00 93.94 174 VAL A C 1
ATOM 1317 O O . VAL A 1 174 ? 7.160 -1.572 -0.585 1.00 93.94 174 VAL A O 1
ATOM 1320 N N . THR A 1 175 ? 6.468 0.251 0.508 1.00 93.75 175 THR A N 1
ATOM 1321 C CA . THR A 1 175 ? 6.534 1.159 -0.649 1.00 93.75 175 THR A CA 1
ATOM 1322 C C . THR A 1 175 ? 7.955 1.450 -1.121 1.00 93.75 175 THR A C 1
ATOM 1324 O O . THR A 1 175 ? 8.148 1.893 -2.246 1.00 93.75 175 THR A O 1
ATOM 1327 N N . THR A 1 176 ? 8.950 1.210 -0.264 1.00 96.19 176 THR A N 1
ATOM 1328 C CA . THR A 1 176 ? 10.377 1.290 -0.611 1.00 96.19 176 THR A CA 1
ATOM 1329 C C . THR A 1 176 ? 10.840 0.104 -1.462 1.00 96.19 176 THR A C 1
ATOM 1331 O O . THR A 1 176 ? 11.833 0.212 -2.176 1.00 96.19 176 THR A O 1
ATOM 1334 N N . ALA A 1 177 ? 10.144 -1.034 -1.385 1.00 96.12 177 ALA A N 1
ATOM 1335 C CA . ALA A 1 177 ? 10.473 -2.208 -2.178 1.00 96.12 177 ALA A CA 1
ATOM 1336 C C . ALA A 1 177 ? 9.938 -2.042 -3.607 1.00 96.12 177 ALA A C 1
ATOM 1338 O O . ALA A 1 177 ? 8.761 -1.763 -3.819 1.00 96.12 177 ALA A O 1
ATOM 1339 N N . ALA A 1 178 ? 10.816 -2.236 -4.585 1.00 94.38 178 ALA A N 1
ATOM 1340 C CA . ALA A 1 178 ? 10.511 -2.248 -6.010 1.00 94.38 178 ALA A CA 1
ATOM 1341 C C . ALA A 1 178 ? 10.603 -3.660 -6.615 1.00 94.38 178 ALA A C 1
ATOM 1343 O O . ALA A 1 178 ? 10.153 -3.885 -7.741 1.00 94.38 178 ALA A O 1
ATOM 1344 N N . ARG A 1 179 ? 11.221 -4.620 -5.911 1.00 96.56 179 ARG A N 1
ATOM 1345 C CA . ARG A 1 179 ? 11.396 -6.011 -6.363 1.00 96.56 179 ARG A CA 1
ATOM 1346 C C . ARG A 1 179 ? 10.820 -7.018 -5.373 1.00 96.56 179 ARG A C 1
ATOM 1348 O O . ARG A 1 179 ? 10.756 -6.777 -4.171 1.00 96.56 179 ARG A O 1
ATOM 1355 N N . ALA A 1 180 ? 10.462 -8.199 -5.876 1.00 95.56 180 ALA A N 1
ATOM 1356 C CA . ALA A 1 180 ? 9.846 -9.258 -5.076 1.00 95.56 180 ALA A CA 1
ATOM 1357 C C . ALA A 1 180 ? 10.698 -9.661 -3.860 1.00 95.56 180 ALA A C 1
ATOM 1359 O O . ALA A 1 180 ? 10.173 -9.757 -2.755 1.00 95.56 180 ALA A O 1
ATOM 1360 N N . GLN A 1 181 ? 12.013 -9.833 -4.028 1.00 96.06 181 GLN A N 1
ATOM 1361 C CA . GLN A 1 181 ? 12.912 -10.194 -2.927 1.00 96.06 181 GLN A CA 1
ATOM 1362 C C . GLN A 1 181 ? 12.961 -9.139 -1.812 1.00 96.06 181 GLN A C 1
ATOM 1364 O O . GLN A 1 181 ? 13.147 -9.486 -0.651 1.00 96.06 181 GLN A O 1
ATOM 1369 N N . GLU A 1 182 ? 12.751 -7.867 -2.147 1.00 97.38 182 GLU A N 1
ATOM 1370 C CA . GLU A 1 182 ? 12.734 -6.761 -1.187 1.00 97.38 182 GLU A CA 1
ATOM 1371 C C . GLU A 1 182 ? 11.434 -6.782 -0.380 1.00 97.38 182 GLU A C 1
ATOM 1373 O O . GLU A 1 182 ? 11.474 -6.693 0.846 1.00 97.38 182 GLU A O 1
ATOM 1378 N N . HIS A 1 183 ? 10.293 -6.999 -1.051 1.00 96.31 183 HIS A N 1
ATOM 1379 C CA . HIS A 1 183 ? 9.010 -7.216 -0.378 1.00 96.31 183 HIS A CA 1
ATOM 1380 C C . HIS A 1 183 ? 9.073 -8.425 0.558 1.00 96.31 183 HIS A C 1
ATOM 1382 O O . HIS A 1 183 ? 8.674 -8.319 1.716 1.00 96.31 183 HIS A O 1
ATOM 1388 N N . ILE A 1 184 ? 9.605 -9.557 0.085 1.00 95.19 184 ILE A N 1
ATOM 1389 C CA . ILE A 1 184 ? 9.727 -10.790 0.874 1.00 95.19 184 ILE A CA 1
ATOM 1390 C C . ILE A 1 184 ? 10.597 -10.551 2.111 1.00 95.19 184 ILE A C 1
ATOM 1392 O O . ILE A 1 184 ? 10.184 -10.879 3.222 1.00 95.19 184 ILE A O 1
ATOM 1396 N N . ALA A 1 185 ? 11.775 -9.946 1.935 1.00 95.88 185 ALA A N 1
ATOM 1397 C CA . ALA A 1 185 ? 12.701 -9.699 3.033 1.00 95.88 185 ALA A CA 1
ATOM 1398 C C . ALA A 1 185 ? 12.112 -8.748 4.085 1.00 95.88 185 ALA A C 1
ATOM 1400 O O . ALA A 1 185 ? 12.200 -9.018 5.281 1.00 95.88 185 ALA A O 1
ATOM 1401 N N . ALA A 1 186 ? 11.471 -7.661 3.653 1.00 95.50 186 ALA A N 1
ATOM 1402 C CA . ALA A 1 186 ? 10.890 -6.678 4.559 1.00 95.50 186 ALA A CA 1
ATOM 1403 C C . ALA A 1 186 ? 9.630 -7.192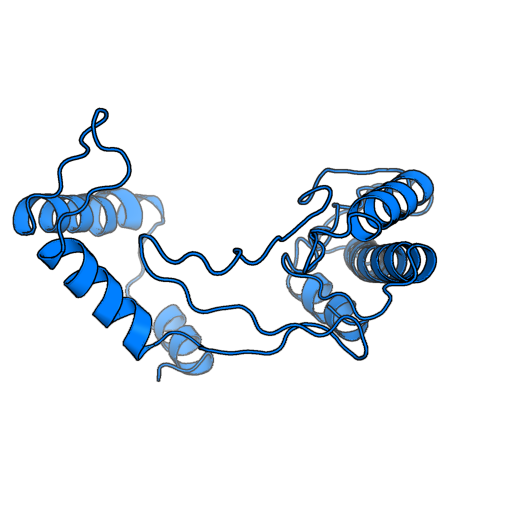 5.279 1.00 95.50 186 ALA A C 1
ATOM 1405 O O . ALA A 1 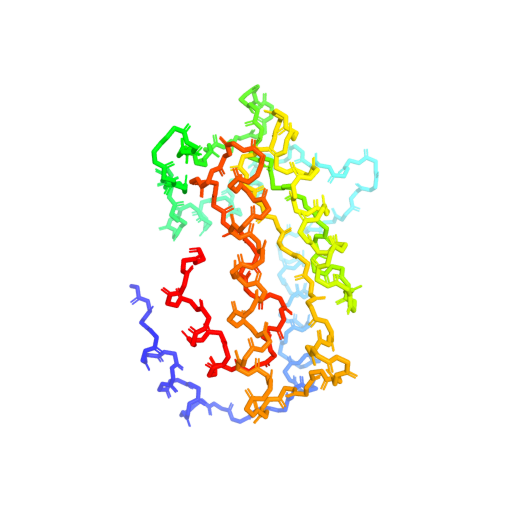186 ? 9.399 -6.822 6.429 1.00 95.50 186 ALA A O 1
ATOM 1406 N N . SER A 1 187 ? 8.859 -8.092 4.653 1.00 91.31 187 SER A N 1
ATOM 1407 C CA . SER A 1 187 ? 7.642 -8.678 5.244 1.00 91.31 187 SER A CA 1
ATOM 1408 C C . SER A 1 187 ? 7.894 -9.409 6.558 1.00 91.31 187 SER A C 1
ATOM 1410 O O . SER A 1 187 ? 7.034 -9.417 7.436 1.00 91.31 187 SER A O 1
ATOM 1412 N N . HIS A 1 188 ? 9.090 -9.974 6.727 1.00 90.12 188 HIS A N 1
ATOM 1413 C CA . HIS A 1 188 ? 9.486 -10.637 7.966 1.00 90.12 188 HIS A CA 1
ATOM 1414 C C . HIS A 1 188 ? 9.465 -9.703 9.190 1.00 90.12 188 HIS A C 1
ATOM 1416 O O . HIS A 1 188 ? 9.282 -10.163 10.313 1.00 90.12 188 HIS A O 1
ATOM 1422 N N . PHE A 1 189 ? 9.615 -8.392 8.985 1.00 88.75 189 PHE A N 1
ATOM 1423 C CA . PHE A 1 189 ? 9.731 -7.399 10.057 1.00 88.75 189 PHE A CA 1
ATOM 1424 C C . PHE A 1 189 ? 8.386 -6.776 10.460 1.00 88.75 189 PHE A C 1
ATOM 1426 O O . PHE A 1 189 ? 8.352 -5.733 11.115 1.00 88.75 189 PHE A O 1
ATOM 1433 N N . GLY A 1 190 ? 7.284 -7.435 10.091 1.00 78.81 190 GLY A N 1
ATOM 1434 C CA . GLY A 1 190 ? 5.930 -7.065 10.482 1.00 78.81 190 GLY A CA 1
ATOM 1435 C C . GLY A 1 190 ? 5.368 -5.967 9.594 1.00 78.81 190 GLY A C 1
ATOM 1436 O O . GLY A 1 190 ? 5.437 -4.787 9.944 1.00 78.81 190 GLY A O 1
ATOM 1437 N N . ILE A 1 191 ? 4.781 -6.360 8.464 1.00 75.94 191 ILE A N 1
ATOM 1438 C CA . ILE A 1 191 ? 3.825 -5.542 7.700 1.00 75.94 191 ILE A CA 1
ATOM 1439 C C . ILE A 1 191 ? 2.436 -5.811 8.274 1.00 75.94 191 ILE A C 1
ATOM 1441 O O . ILE A 1 191 ? 2.079 -7.004 8.357 1.00 75.94 191 ILE A O 1
#

Sequence (191 aa):
MISFWTVVERALAGPICTERDFELDIFVPNLRKMVEKYGIKYDPQNPVPSDDDLADRVWEAGMESGPCGRVFGEGKDARVMPKRVPEDTTPPWCSVGPTSSPLSSELYYVNLVKAHAENPLGDGITIPCLTSVNGQPIVGGSPLGIEGAIRAVLLTREGMRRAGRPGMPIVNGVTTAARAQEHIAASHFGI